Protein AF-A0A7K2EFL4-F1 (afdb_monomer_lite)

Structure (mmCIF, N/CA/C/O backbone):
data_AF-A0A7K2EFL4-F1
#
_entry.id   AF-A0A7K2EFL4-F1
#
loop_
_atom_site.group_PDB
_atom_site.id
_atom_site.type_symbol
_atom_site.label_atom_id
_atom_site.label_alt_id
_atom_site.label_comp_id
_atom_site.label_asym_id
_atom_site.label_entity_id
_atom_site.label_seq_id
_atom_site.pdbx_PDB_ins_code
_atom_site.Cartn_x
_atom_site.Cartn_y
_atom_site.Cartn_z
_atom_site.occupancy
_atom_site.B_iso_or_equiv
_atom_site.auth_seq_id
_atom_site.auth_comp_id
_atom_site.auth_asym_id
_atom_site.auth_atom_id
_atom_site.pdbx_PDB_model_num
ATOM 1 N N . LEU A 1 1 ? 4.888 -5.318 -34.479 1.00 83.38 1 LEU A N 1
ATOM 2 C CA . LEU A 1 1 ? 5.092 -6.532 -33.648 1.00 83.38 1 LEU A CA 1
ATOM 3 C C . LEU A 1 1 ? 4.089 -6.531 -32.501 1.00 83.38 1 LEU A C 1
ATOM 5 O O . LEU A 1 1 ? 3.749 -5.451 -32.035 1.00 83.38 1 LEU A O 1
ATOM 9 N N . THR A 1 2 ? 3.611 -7.703 -32.081 1.00 91.94 2 THR A N 1
ATOM 10 C CA . THR A 1 2 ? 2.642 -7.893 -30.981 1.00 91.94 2 THR A CA 1
ATOM 11 C C . THR A 1 2 ? 3.144 -8.966 -30.017 1.00 91.94 2 THR A C 1
ATOM 13 O O . THR A 1 2 ? 3.980 -9.781 -30.405 1.00 91.94 2 THR A O 1
ATOM 16 N N . GLY A 1 3 ? 2.585 -9.018 -28.807 1.00 94.56 3 GLY A N 1
ATOM 17 C CA . GLY A 1 3 ? 2.962 -9.995 -27.781 1.00 94.56 3 GLY A CA 1
ATOM 18 C C . GLY A 1 3 ? 4.032 -9.464 -26.828 1.00 94.56 3 GLY A C 1
ATOM 19 O O . GLY A 1 3 ? 4.323 -8.271 -26.817 1.00 94.56 3 GLY A O 1
ATOM 20 N N . THR A 1 4 ? 4.593 -10.333 -25.993 1.00 96.56 4 THR A N 1
ATOM 21 C CA . THR A 1 4 ? 5.609 -9.952 -25.003 1.00 96.56 4 THR A CA 1
ATOM 22 C C . THR A 1 4 ? 7.005 -9.890 -25.616 1.00 96.56 4 THR A C 1
ATOM 24 O O . THR A 1 4 ? 7.280 -10.515 -26.640 1.00 96.56 4 THR A O 1
ATOM 27 N N . ILE A 1 5 ? 7.911 -9.150 -24.974 1.00 96.56 5 ILE A N 1
ATOM 28 C CA . ILE A 1 5 ? 9.339 -9.239 -25.293 1.00 96.56 5 ILE A CA 1
ATOM 29 C C . ILE A 1 5 ? 9.828 -10.623 -24.824 1.00 96.56 5 ILE A C 1
ATOM 31 O O . ILE A 1 5 ? 9.622 -10.954 -23.656 1.00 96.56 5 ILE A O 1
ATOM 35 N N . PRO A 1 6 ? 10.438 -11.447 -25.692 1.00 96.94 6 PRO A N 1
ATOM 36 C CA . PRO A 1 6 ? 10.928 -12.763 -25.299 1.00 96.94 6 PRO A CA 1
ATOM 37 C C . PRO A 1 6 ? 12.175 -12.649 -24.413 1.00 96.94 6 PRO A C 1
ATOM 39 O O . PRO A 1 6 ? 13.098 -11.890 -24.725 1.00 96.94 6 PRO A O 1
ATOM 42 N N . SER A 1 7 ? 12.219 -13.426 -23.328 1.00 97.19 7 SER A N 1
ATOM 43 C CA . SER A 1 7 ? 13.356 -13.496 -22.396 1.00 97.19 7 SER A CA 1
ATOM 44 C C . SER A 1 7 ? 14.650 -13.940 -23.082 1.00 97.19 7 SER A C 1
ATOM 46 O O . SER A 1 7 ? 15.744 -13.535 -22.694 1.00 97.19 7 SER A O 1
ATOM 48 N N . GLU A 1 8 ? 14.541 -14.714 -24.163 1.00 97.81 8 GLU A N 1
ATOM 49 C CA . GLU A 1 8 ? 15.661 -15.238 -24.944 1.00 97.81 8 GLU A CA 1
ATOM 50 C C . GLU A 1 8 ? 16.509 -14.135 -25.588 1.00 97.81 8 GLU A C 1
ATOM 52 O O . GLU A 1 8 ? 17.674 -14.380 -25.905 1.00 97.81 8 GLU A O 1
ATOM 57 N N . LEU A 1 9 ? 15.979 -12.912 -25.744 1.00 96.62 9 LEU A N 1
ATOM 58 C CA . LEU A 1 9 ? 16.782 -11.771 -26.197 1.00 96.62 9 LEU A CA 1
ATOM 59 C C . LEU A 1 9 ? 17.954 -11.482 -25.260 1.00 96.62 9 LEU A C 1
ATOM 61 O O . LEU A 1 9 ? 18.986 -11.018 -25.736 1.00 96.62 9 LEU A O 1
ATOM 65 N N . GLY A 1 10 ? 17.842 -11.817 -23.971 1.00 95.75 10 GLY A N 1
ATOM 66 C CA . GLY A 1 10 ? 18.932 -11.698 -23.002 1.00 95.75 10 GLY A CA 1
ATOM 67 C C . GLY A 1 10 ? 20.153 -12.574 -23.311 1.00 95.75 10 GLY A C 1
ATOM 68 O O . GLY A 1 10 ? 21.230 -12.326 -22.776 1.00 95.75 10 GLY A O 1
ATOM 69 N N . ASN A 1 11 ? 20.030 -13.564 -24.204 1.00 97.38 11 ASN A N 1
ATOM 70 C CA . ASN A 1 11 ? 21.141 -14.438 -24.598 1.00 97.38 11 ASN A CA 1
ATOM 71 C C . ASN A 1 11 ? 22.052 -13.817 -25.671 1.00 97.38 11 ASN A C 1
ATOM 73 O O . ASN A 1 11 ? 23.100 -14.376 -26.000 1.00 97.38 11 ASN A O 1
ATOM 77 N N . LEU A 1 12 ? 21.680 -12.665 -26.235 1.00 96.75 12 LEU A N 1
ATOM 78 C CA . LEU A 1 12 ? 22.433 -11.990 -27.290 1.00 96.75 12 LEU A CA 1
ATOM 79 C C . LEU A 1 12 ? 23.579 -11.148 -26.703 1.00 96.75 12 LEU A C 1
ATOM 81 O O . LEU A 1 12 ? 23.600 -9.932 -26.844 1.00 96.75 12 LEU A O 1
ATOM 85 N N . ALA A 1 13 ? 24.559 -11.789 -26.061 1.00 92.25 13 ALA A N 1
ATOM 86 C CA . ALA A 1 13 ? 25.607 -11.135 -25.257 1.00 92.25 13 ALA A CA 1
ATOM 87 C C . ALA A 1 13 ? 26.433 -10.039 -25.972 1.00 92.25 13 ALA A C 1
ATOM 89 O O . ALA A 1 13 ? 27.050 -9.200 -25.317 1.00 92.25 13 ALA A O 1
ATOM 90 N N . HIS A 1 14 ? 26.456 -10.036 -27.308 1.00 96.06 14 HIS A N 1
ATOM 91 C CA . HIS A 1 14 ? 27.164 -9.043 -28.126 1.00 96.06 14 HIS A CA 1
ATOM 92 C C . HIS A 1 14 ? 26.261 -7.926 -28.671 1.00 96.06 14 HIS A C 1
ATOM 94 O O . HIS A 1 14 ? 26.721 -7.106 -29.465 1.00 96.06 14 HIS A O 1
ATOM 100 N N . LEU A 1 15 ? 24.980 -7.898 -28.298 1.00 97.62 15 LEU A N 1
ATOM 101 C CA . LEU A 1 15 ? 24.037 -6.898 -28.779 1.00 97.62 15 LEU A CA 1
ATOM 102 C C . LEU A 1 15 ? 24.395 -5.517 -28.220 1.00 97.62 15 LEU A C 1
ATOM 104 O O . LEU A 1 15 ? 24.472 -5.325 -27.009 1.00 97.62 15 LEU A O 1
ATOM 108 N N . THR A 1 16 ? 24.583 -4.549 -29.115 1.00 97.94 16 THR A N 1
ATOM 109 C CA . THR A 1 16 ? 24.923 -3.161 -28.765 1.00 97.94 16 THR A CA 1
ATOM 110 C C . THR A 1 16 ? 23.739 -2.211 -28.903 1.00 97.94 16 THR A C 1
ATOM 112 O O . THR A 1 16 ? 23.696 -1.186 -28.230 1.00 97.94 16 THR A O 1
ATOM 115 N N . GLN A 1 17 ? 22.754 -2.542 -29.736 1.00 98.12 17 GLN A N 1
ATOM 116 C CA . GLN A 1 17 ? 21.570 -1.718 -29.961 1.00 98.12 17 GLN A CA 1
ATOM 117 C C . GLN A 1 17 ? 20.325 -2.599 -30.026 1.00 98.12 17 GLN A C 1
ATOM 119 O O . GLN A 1 17 ? 20.286 -3.578 -30.771 1.00 98.12 17 GLN A O 1
ATOM 124 N N . LEU A 1 18 ? 19.300 -2.234 -29.258 1.00 97.50 18 LEU A N 1
ATOM 125 C CA . LEU A 1 18 ? 17.996 -2.884 -29.262 1.00 97.50 18 LEU A CA 1
ATOM 126 C C . LEU A 1 18 ? 16.904 -1.830 -29.439 1.00 97.50 18 LEU A C 1
ATOM 128 O O . LEU A 1 18 ? 16.555 -1.091 -28.514 1.00 97.50 18 LEU A O 1
ATOM 132 N N . HIS A 1 19 ? 16.359 -1.758 -30.652 1.00 96.81 19 HIS A N 1
ATOM 133 C CA . HIS A 1 19 ? 15.291 -0.827 -31.005 1.00 96.81 19 HIS A CA 1
ATOM 134 C C . HIS A 1 19 ? 13.980 -1.587 -31.202 1.00 96.81 19 HIS A C 1
ATOM 136 O O . HIS A 1 19 ? 13.796 -2.285 -32.195 1.00 96.81 19 HIS A O 1
ATOM 142 N N . LEU A 1 20 ? 13.065 -1.442 -30.247 1.00 95.25 20 LEU A N 1
ATOM 143 C CA . LEU A 1 20 ? 11.733 -2.056 -30.259 1.00 95.25 20 LEU A CA 1
ATOM 144 C C . LEU A 1 20 ? 10.611 -1.011 -30.270 1.00 95.25 20 LEU A C 1
ATOM 146 O O . LEU A 1 20 ? 9.438 -1.360 -30.116 1.00 95.25 20 LEU A O 1
ATOM 150 N N . SER A 1 21 ? 10.944 0.268 -30.442 1.00 94.25 21 SER A N 1
ATOM 151 C CA . SER A 1 21 ? 9.978 1.358 -30.382 1.00 94.25 21 SER A CA 1
ATOM 152 C C . SER A 1 21 ? 8.928 1.293 -31.496 1.00 94.25 21 SER A C 1
ATOM 154 O O . SER A 1 21 ? 9.161 0.717 -32.557 1.00 94.25 21 SER A O 1
ATOM 156 N N . SER A 1 22 ? 7.768 1.911 -31.259 1.00 93.75 22 SER A N 1
ATOM 157 C CA . SER A 1 22 ? 6.649 1.988 -32.220 1.00 93.75 22 SER A CA 1
ATOM 158 C C . SER A 1 22 ? 6.098 0.618 -32.635 1.00 93.75 22 SER A C 1
ATOM 160 O O . SER A 1 22 ? 5.919 0.326 -33.817 1.00 93.75 22 SER A O 1
ATOM 162 N N . ASN A 1 23 ? 5.833 -0.237 -31.649 1.00 94.31 23 ASN A N 1
ATOM 163 C CA . ASN A 1 23 ? 5.212 -1.547 -31.835 1.00 94.31 23 ASN A CA 1
ATOM 164 C C . ASN A 1 23 ? 3.966 -1.686 -30.933 1.00 94.31 23 ASN A C 1
ATOM 166 O O . ASN A 1 23 ? 3.506 -0.730 -30.319 1.00 94.31 23 ASN A O 1
ATOM 170 N N . SER A 1 24 ? 3.375 -2.878 -30.882 1.00 94.12 24 SER A N 1
ATOM 171 C CA . SER A 1 24 ? 2.240 -3.219 -30.013 1.00 94.12 24 SER A CA 1
ATOM 172 C C . SER A 1 24 ? 2.641 -4.313 -29.020 1.00 94.12 24 SER A C 1
ATOM 174 O O . SER A 1 24 ? 1.893 -5.264 -28.789 1.00 94.12 24 SER A O 1
ATOM 176 N N . LEU A 1 25 ? 3.870 -4.229 -28.501 1.00 94.94 25 LEU A N 1
ATOM 177 C CA . LEU A 1 25 ? 4.368 -5.166 -27.498 1.00 94.94 25 LEU A CA 1
ATOM 178 C C . LEU A 1 25 ? 3.670 -4.915 -26.158 1.00 94.94 25 LEU A C 1
ATOM 180 O O . LEU A 1 25 ? 3.400 -3.770 -25.798 1.00 94.94 25 LEU A O 1
ATOM 184 N N . THR A 1 26 ? 3.374 -5.981 -25.428 1.00 94.31 26 THR A N 1
ATOM 185 C CA . THR A 1 26 ? 2.595 -5.980 -24.181 1.00 94.31 26 THR A CA 1
ATOM 186 C C . THR A 1 26 ? 3.374 -6.625 -23.041 1.00 94.31 26 THR A C 1
ATOM 188 O O . THR A 1 26 ? 4.314 -7.379 -23.280 1.00 94.31 26 THR A O 1
ATOM 191 N N . GL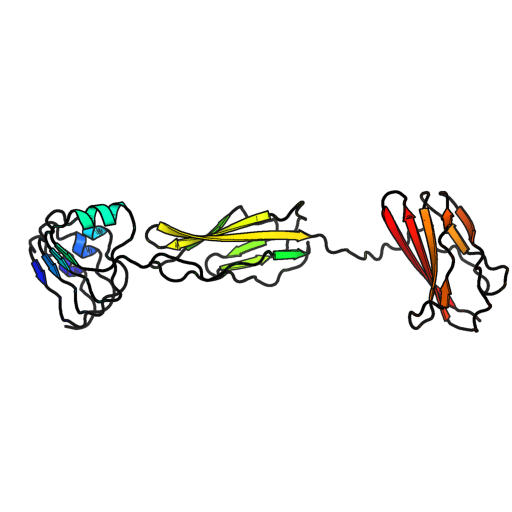Y A 1 27 ? 2.923 -6.415 -21.805 1.00 92.56 27 GLY A N 1
ATOM 192 C CA . GLY A 1 27 ? 3.495 -7.066 -20.626 1.00 92.56 27 GLY A CA 1
ATOM 193 C C . GLY A 1 27 ? 4.782 -6.402 -20.121 1.00 92.56 27 GLY A C 1
ATOM 194 O O . GLY A 1 27 ? 5.133 -5.308 -20.573 1.00 92.56 27 GLY A O 1
ATOM 195 N N . PRO A 1 28 ? 5.465 -7.023 -19.145 1.00 93.19 28 PRO A N 1
ATOM 196 C CA . PRO A 1 28 ? 6.655 -6.452 -18.524 1.00 93.19 28 PRO A CA 1
ATOM 197 C C . PRO A 1 28 ? 7.899 -6.566 -19.408 1.00 93.19 28 PRO A C 1
ATOM 199 O O . PRO A 1 28 ? 7.986 -7.411 -20.301 1.00 93.19 28 PRO A O 1
ATOM 202 N N . VAL A 1 29 ? 8.895 -5.725 -19.119 1.00 95.31 29 VAL A N 1
ATOM 203 C CA . VAL A 1 29 ? 10.245 -5.872 -19.677 1.00 95.31 29 VAL A CA 1
ATOM 204 C C . VAL A 1 29 ? 10.930 -7.063 -18.989 1.00 95.31 29 VAL A C 1
ATOM 206 O O . VAL A 1 29 ? 11.016 -7.059 -17.759 1.00 95.31 29 VAL A O 1
ATOM 209 N N . PRO A 1 30 ? 11.430 -8.068 -19.734 1.00 96.50 30 PRO A N 1
ATOM 210 C CA . PRO A 1 30 ? 12.062 -9.242 -19.143 1.00 96.50 30 PRO A CA 1
ATOM 211 C C . PRO A 1 30 ? 13.338 -8.872 -18.376 1.00 96.50 30 PRO A C 1
ATOM 213 O O . PRO A 1 30 ? 14.170 -8.124 -18.909 1.00 96.50 30 PRO A O 1
ATOM 216 N N . PRO A 1 31 ? 13.541 -9.393 -17.153 1.00 96.50 31 PRO A N 1
ATOM 217 C CA . PRO A 1 31 ? 14.765 -9.150 -16.396 1.00 96.50 31 PRO A CA 1
ATOM 218 C C . PRO A 1 31 ? 16.022 -9.671 -17.110 1.00 96.50 31 PRO A C 1
ATOM 220 O O . PRO A 1 31 ? 17.106 -9.131 -16.894 1.00 96.50 31 PRO A O 1
ATOM 223 N N . GLU A 1 32 ? 15.899 -10.645 -18.010 1.00 98.06 32 GLU A N 1
ATOM 224 C CA . GLU A 1 32 ? 17.003 -11.212 -18.791 1.00 98.06 32 GLU A CA 1
ATOM 225 C C . GLU A 1 32 ? 17.674 -10.184 -19.710 1.00 98.06 32 GLU A C 1
ATOM 227 O O . GLU A 1 32 ? 18.844 -10.351 -20.052 1.00 98.06 32 GLU A O 1
ATOM 232 N N . LEU A 1 33 ? 16.998 -9.081 -20.064 1.00 97.81 33 LEU A N 1
ATOM 233 C CA . LEU A 1 33 ? 17.636 -7.994 -20.816 1.00 97.81 33 LEU A CA 1
ATOM 234 C C . LEU A 1 33 ? 18.797 -7.340 -20.050 1.00 97.81 33 LEU A C 1
ATOM 236 O O . LEU A 1 33 ? 19.662 -6.735 -20.678 1.00 97.81 33 LEU A O 1
ATOM 240 N N . GLY A 1 34 ? 18.864 -7.498 -18.723 1.00 96.75 34 GLY A N 1
ATOM 241 C CA . GLY A 1 34 ? 20.011 -7.074 -17.917 1.00 96.75 34 GLY A CA 1
ATOM 242 C C . GLY A 1 34 ? 21.317 -7.804 -18.256 1.00 96.75 34 GLY A C 1
ATOM 243 O O . GLY A 1 34 ? 22.393 -7.258 -18.032 1.00 96.75 34 GLY A O 1
ATOM 244 N N . ASN A 1 35 ? 21.247 -8.986 -18.883 1.00 97.56 35 ASN A N 1
ATOM 245 C CA . ASN A 1 35 ? 22.432 -9.755 -19.287 1.00 97.56 35 ASN A CA 1
ATOM 246 C C . ASN A 1 35 ? 23.188 -9.125 -20.471 1.00 97.56 35 ASN A C 1
ATOM 248 O O . ASN A 1 35 ? 24.327 -9.502 -20.760 1.00 97.56 35 ASN A O 1
ATOM 252 N N . LEU A 1 36 ? 22.583 -8.159 -21.167 1.00 97.62 36 LEU A N 1
ATOM 253 C CA . LEU A 1 36 ? 23.129 -7.519 -22.363 1.00 97.62 36 LEU A CA 1
ATOM 254 C C . LEU A 1 36 ? 24.178 -6.451 -22.021 1.00 97.62 36 LEU A C 1
ATOM 256 O O . LEU A 1 36 ? 24.067 -5.304 -22.426 1.00 97.62 36 LEU A O 1
ATOM 260 N N . THR A 1 37 ? 25.225 -6.806 -21.281 1.00 96.00 37 THR A N 1
ATOM 261 C CA . THR A 1 37 ? 26.219 -5.862 -20.714 1.00 96.00 37 THR A CA 1
ATOM 262 C C . THR A 1 37 ? 26.948 -4.958 -21.732 1.00 96.00 37 THR A C 1
ATOM 264 O O . THR A 1 37 ? 27.515 -3.928 -21.354 1.00 96.00 37 THR A O 1
ATOM 267 N N . GLN A 1 38 ? 26.914 -5.305 -23.025 1.00 97.38 38 GLN A N 1
ATOM 268 C CA . GLN A 1 38 ? 27.458 -4.511 -24.139 1.00 97.38 38 GLN A CA 1
ATOM 269 C C . GLN A 1 38 ? 26.446 -3.531 -24.762 1.00 97.38 38 GLN A C 1
ATOM 271 O O . GLN A 1 38 ? 26.800 -2.785 -25.678 1.00 97.38 38 GLN A O 1
ATOM 276 N N . LEU A 1 39 ? 25.196 -3.524 -24.291 1.00 98.25 39 LEU A N 1
ATOM 277 C CA . LEU A 1 39 ? 24.121 -2.707 -24.839 1.00 98.25 39 LEU A CA 1
ATOM 278 C C . LEU A 1 39 ? 24.390 -1.222 -24.582 1.00 98.25 39 LEU A C 1
ATOM 280 O O . LEU A 1 39 ? 24.646 -0.800 -23.457 1.00 98.25 39 LEU A O 1
ATOM 284 N N . GLN A 1 40 ? 24.311 -0.436 -25.649 1.00 98.31 40 GLN A N 1
ATOM 285 C CA . GLN A 1 40 ? 24.527 1.008 -25.666 1.00 98.31 40 GLN A CA 1
ATOM 286 C C . GLN A 1 40 ? 23.220 1.762 -25.896 1.00 98.31 40 GLN A C 1
ATOM 288 O O . GLN A 1 40 ? 23.044 2.854 -25.363 1.00 98.31 40 GLN A O 1
ATOM 293 N N . GLU A 1 41 ? 22.281 1.179 -26.638 1.00 98.38 41 GLU A N 1
ATOM 294 C CA . GLU A 1 41 ? 20.989 1.805 -26.910 1.00 98.38 41 GLU A CA 1
ATOM 295 C C . GLU A 1 41 ? 19.835 0.836 -26.671 1.00 98.38 41 GLU A C 1
ATOM 297 O O . GLU A 1 41 ? 19.783 -0.241 -27.269 1.00 98.38 41 GLU A O 1
ATOM 302 N N . LEU A 1 42 ? 18.877 1.258 -25.846 1.00 97.75 42 LEU A N 1
ATOM 303 C CA . LEU A 1 42 ? 17.625 0.553 -25.602 1.00 97.75 42 LEU A CA 1
ATOM 304 C C . LEU A 1 42 ? 16.442 1.496 -25.844 1.00 97.75 42 LEU A C 1
ATOM 306 O O . LEU A 1 42 ? 16.263 2.489 -25.139 1.00 97.75 42 LEU A O 1
ATOM 310 N N . ARG A 1 43 ? 15.620 1.182 -26.849 1.00 96.56 43 ARG A N 1
ATOM 311 C CA . ARG A 1 43 ? 14.442 1.980 -27.225 1.00 96.56 43 ARG A CA 1
ATOM 312 C C . ARG A 1 43 ? 13.177 1.132 -27.164 1.00 96.56 43 ARG A C 1
ATOM 314 O O . ARG A 1 43 ? 13.005 0.221 -27.970 1.00 96.56 43 ARG A O 1
ATOM 321 N N . LEU A 1 44 ? 12.298 1.447 -26.218 1.00 96.00 44 LEU A N 1
ATOM 322 C CA . LEU A 1 44 ? 11.059 0.732 -25.888 1.00 96.00 44 LEU A CA 1
ATOM 323 C C . LEU A 1 44 ? 9.799 1.610 -26.023 1.00 96.00 44 LEU A C 1
ATOM 325 O O . LEU A 1 44 ? 8.680 1.111 -25.880 1.00 96.00 44 LEU A O 1
ATOM 329 N N . GLN A 1 45 ? 9.954 2.908 -26.296 1.00 93.44 45 GLN A N 1
ATOM 330 C CA . GLN A 1 45 ? 8.855 3.875 -26.365 1.00 93.44 45 GLN A CA 1
ATOM 331 C C . GLN A 1 45 ? 7.801 3.521 -27.428 1.00 93.44 45 GLN A C 1
ATOM 333 O O . GLN A 1 45 ? 8.101 2.857 -28.419 1.00 93.44 45 GLN A O 1
ATOM 338 N N . SER A 1 46 ? 6.575 4.030 -27.271 1.00 92.19 46 SER A N 1
ATOM 339 C CA . SER A 1 46 ? 5.455 3.762 -28.198 1.00 92.19 46 SER A CA 1
ATOM 340 C C . SER A 1 46 ? 5.132 2.263 -28.367 1.00 92.19 46 SER A C 1
ATOM 342 O O . SER A 1 46 ? 5.094 1.74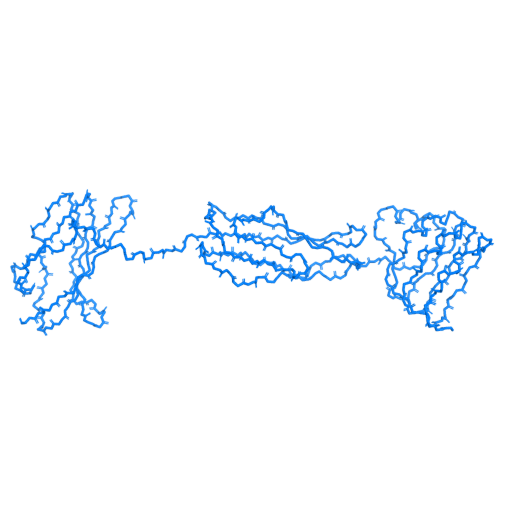6 -29.478 1.00 92.19 46 SER A O 1
ATOM 344 N N . ASN A 1 47 ? 4.939 1.563 -27.250 1.00 93.62 47 ASN A N 1
ATOM 345 C CA . ASN A 1 47 ? 4.412 0.198 -27.132 1.00 93.62 47 ASN A CA 1
ATOM 346 C C . ASN A 1 47 ? 3.243 0.177 -26.119 1.00 93.62 47 ASN A C 1
ATOM 348 O O . ASN A 1 47 ? 2.708 1.225 -25.768 1.00 93.62 47 ASN A O 1
ATOM 352 N N . THR A 1 48 ? 2.843 -0.998 -25.633 1.00 93.00 48 THR A N 1
ATOM 353 C CA . THR A 1 48 ? 1.864 -1.201 -24.545 1.00 93.00 48 THR A CA 1
ATOM 354 C C . THR A 1 48 ? 2.463 -2.020 -23.392 1.00 93.00 48 THR A C 1
ATOM 356 O O . THR A 1 48 ? 1.780 -2.817 -22.752 1.00 93.00 48 THR A O 1
ATOM 359 N N . LEU A 1 49 ? 3.768 -1.866 -23.160 1.00 92.81 49 LEU A N 1
ATOM 360 C CA . LEU A 1 49 ? 4.486 -2.479 -22.049 1.00 92.81 49 LEU A CA 1
ATOM 361 C C . LEU A 1 49 ? 4.010 -1.878 -20.722 1.00 92.81 49 LEU A C 1
ATOM 363 O O . LEU A 1 49 ? 3.630 -0.705 -20.637 1.00 92.81 49 LEU A O 1
ATOM 367 N N . THR A 1 50 ? 4.047 -2.703 -19.684 1.00 90.38 50 THR A N 1
ATOM 368 C CA . THR A 1 50 ? 3.455 -2.416 -18.375 1.00 90.38 50 THR A CA 1
ATOM 369 C C . THR A 1 50 ? 4.431 -2.725 -17.248 1.00 90.38 50 THR A C 1
ATOM 371 O O . THR A 1 50 ? 5.258 -3.625 -17.377 1.00 90.38 50 THR A O 1
ATOM 374 N N . GLY A 1 51 ? 4.272 -2.060 -16.105 1.00 88.38 51 GLY A N 1
ATOM 375 C CA . GLY A 1 51 ? 5.012 -2.366 -14.879 1.00 88.38 51 GLY A CA 1
ATOM 376 C C . GLY A 1 51 ? 6.267 -1.514 -14.711 1.00 88.38 51 GLY A C 1
ATOM 377 O O . GLY A 1 51 ? 6.410 -0.462 -15.328 1.00 88.38 51 GLY A O 1
ATOM 378 N N . ALA A 1 52 ? 7.178 -1.948 -13.846 1.00 90.56 52 ALA A N 1
ATOM 379 C CA . ALA A 1 52 ? 8.437 -1.249 -13.626 1.00 90.56 52 ALA A CA 1
ATOM 380 C C . ALA A 1 52 ? 9.577 -1.864 -14.443 1.00 90.56 52 ALA A C 1
ATOM 382 O O . ALA A 1 52 ? 9.584 -3.062 -14.730 1.00 90.56 52 ALA A O 1
ATOM 383 N N . LEU A 1 53 ? 10.570 -1.044 -14.789 1.00 93.81 53 LEU A N 1
ATOM 384 C CA . LEU A 1 53 ? 11.825 -1.540 -15.345 1.00 93.81 53 LEU A CA 1
ATOM 385 C C . LEU A 1 53 ? 12.500 -2.512 -14.351 1.00 93.81 53 LEU A C 1
ATOM 387 O O . LEU A 1 53 ? 12.563 -2.224 -13.148 1.00 93.81 53 LEU A O 1
ATOM 391 N N . PRO A 1 54 ? 13.022 -3.661 -14.820 1.00 93.19 54 PRO A N 1
ATOM 392 C CA . PRO A 1 54 ? 13.641 -4.632 -13.933 1.00 93.19 54 PRO A CA 1
ATOM 393 C C . PRO A 1 54 ? 14.983 -4.113 -13.403 1.00 93.19 54 PRO A C 1
ATOM 395 O O . PRO A 1 54 ? 15.772 -3.514 -14.137 1.00 93.19 54 PRO A O 1
ATOM 398 N N . ARG A 1 55 ? 15.279 -4.389 -12.124 1.00 92.31 55 ARG A N 1
ATOM 399 C CA . ARG A 1 55 ? 16.545 -3.989 -11.469 1.00 92.31 55 ARG A CA 1
ATOM 400 C C . ARG A 1 55 ? 17.787 -4.537 -12.167 1.00 92.31 55 ARG A C 1
ATOM 402 O O . ARG A 1 55 ? 18.844 -3.924 -12.088 1.00 92.31 55 ARG A O 1
ATOM 409 N N . SER A 1 56 ? 17.663 -5.656 -12.873 1.00 95.75 56 SER A N 1
ATOM 410 C CA . SER A 1 56 ? 18.754 -6.233 -13.658 1.00 95.75 56 SER A CA 1
ATOM 411 C C . SER A 1 56 ? 19.282 -5.285 -14.739 1.00 95.75 56 SER A C 1
ATOM 413 O O . SER A 1 56 ? 20.451 -5.394 -15.093 1.00 95.75 56 SER A O 1
ATOM 415 N N . LEU A 1 57 ? 18.497 -4.305 -15.210 1.00 96.69 57 LEU A N 1
ATOM 416 C CA . LEU A 1 57 ? 18.999 -3.300 -16.154 1.00 96.69 57 LEU A CA 1
ATOM 417 C C . LEU A 1 57 ? 20.130 -2.446 -15.568 1.00 96.69 57 LEU A C 1
ATOM 419 O O . LEU A 1 57 ? 20.944 -1.940 -16.333 1.00 96.69 57 LEU A O 1
ATOM 423 N N . MET A 1 58 ? 20.262 -2.352 -14.238 1.00 96.25 58 MET A N 1
ATOM 424 C CA . MET A 1 58 ? 21.394 -1.663 -13.604 1.00 96.25 58 MET A CA 1
ATOM 425 C C . MET A 1 58 ? 22.760 -2.287 -13.949 1.00 96.25 58 MET A C 1
ATOM 427 O O . MET A 1 58 ? 23.790 -1.636 -13.787 1.00 96.25 58 MET A O 1
ATOM 431 N N . GLN A 1 59 ? 22.781 -3.522 -14.469 1.00 96.38 59 GLN A N 1
ATOM 432 C CA . GLN A 1 59 ? 23.987 -4.203 -14.960 1.00 96.38 59 GLN A CA 1
ATOM 433 C C . GLN A 1 59 ? 24.461 -3.680 -16.329 1.00 96.38 59 GLN A C 1
ATOM 435 O O . GLN A 1 59 ? 25.574 -3.978 -16.768 1.00 96.38 59 GLN A O 1
ATOM 440 N N . LEU A 1 60 ? 23.640 -2.885 -17.023 1.00 97.00 60 LEU A N 1
ATOM 441 C CA . LEU A 1 60 ? 23.948 -2.320 -18.336 1.00 97.00 60 LEU A CA 1
ATOM 442 C C . LEU A 1 60 ? 24.853 -1.087 -18.201 1.00 97.00 60 LEU A C 1
ATOM 444 O O . LEU A 1 60 ? 24.442 0.047 -18.436 1.00 97.00 60 LEU A O 1
ATOM 448 N N . HIS A 1 61 ? 26.110 -1.303 -17.814 1.00 94.56 61 HIS A N 1
ATOM 449 C CA . HIS A 1 61 ? 27.082 -0.225 -17.586 1.00 94.56 61 HIS A CA 1
ATOM 450 C C . HIS A 1 61 ? 27.523 0.507 -18.867 1.00 94.56 61 HIS A C 1
ATOM 452 O O . HIS A 1 61 ? 28.066 1.607 -18.790 1.00 94.56 61 HIS A O 1
ATOM 458 N N . SER A 1 62 ? 27.294 -0.092 -20.039 1.00 96.06 62 SER A N 1
ATOM 459 C CA . SER A 1 62 ? 27.629 0.489 -21.349 1.00 96.06 62 SER A CA 1
ATOM 460 C C . SER A 1 62 ? 26.506 1.352 -21.938 1.00 96.06 62 SER A C 1
ATOM 462 O O . SER A 1 62 ? 26.685 1.919 -23.021 1.00 96.06 62 SER A O 1
ATOM 464 N N . LEU A 1 63 ? 25.356 1.442 -21.258 1.00 97.81 63 LEU A N 1
ATOM 465 C CA . LEU A 1 63 ? 24.151 2.061 -21.795 1.00 97.81 63 LEU A CA 1
ATOM 466 C C . LEU A 1 63 ? 24.313 3.580 -21.912 1.00 97.81 63 LEU A C 1
ATOM 468 O O . LEU A 1 63 ? 24.696 4.267 -20.967 1.00 97.81 63 LEU A O 1
ATOM 472 N N . ARG A 1 64 ? 24.016 4.105 -23.101 1.00 97.69 64 ARG A N 1
ATOM 473 C CA . ARG A 1 64 ? 24.116 5.528 -23.446 1.00 97.69 64 ARG A CA 1
ATOM 474 C C . ARG A 1 64 ? 22.757 6.175 -23.662 1.00 97.69 64 ARG A C 1
ATOM 476 O O . ARG A 1 64 ? 22.580 7.323 -23.266 1.00 97.69 64 ARG A O 1
ATOM 483 N N . THR A 1 65 ? 21.827 5.417 -24.237 1.00 98.00 65 THR A N 1
ATOM 484 C CA . THR A 1 65 ? 20.474 5.877 -24.549 1.00 98.00 65 THR A CA 1
ATOM 485 C C . THR A 1 65 ? 19.441 4.881 -24.029 1.00 98.00 65 THR A C 1
ATOM 487 O O . THR A 1 65 ? 19.479 3.700 -24.386 1.00 98.00 65 THR A O 1
ATOM 490 N N . LEU A 1 66 ? 18.494 5.359 -23.220 1.00 97.25 66 LEU A N 1
ATOM 491 C CA . LEU A 1 66 ? 17.375 4.581 -22.689 1.00 97.25 66 LEU A CA 1
ATOM 492 C C . LEU A 1 66 ? 16.057 5.341 -22.859 1.00 97.25 66 LEU A C 1
ATOM 494 O O . LEU A 1 66 ? 15.752 6.260 -22.102 1.00 97.25 66 LEU A O 1
ATOM 498 N N . HIS A 1 67 ? 15.250 4.942 -23.839 1.00 95.69 67 HIS A N 1
ATOM 499 C CA . HIS A 1 67 ? 13.937 5.544 -24.076 1.00 95.69 67 HIS A CA 1
ATOM 500 C C . HIS A 1 67 ? 12.840 4.531 -23.761 1.00 95.69 67 HIS A C 1
ATOM 502 O O . HIS A 1 67 ? 12.750 3.480 -24.391 1.00 95.69 67 HIS A O 1
ATOM 508 N N . PHE A 1 68 ? 11.983 4.854 -22.804 1.00 93.00 68 PHE A N 1
ATOM 509 C CA . PHE A 1 68 ? 10.843 4.034 -22.390 1.00 93.00 68 PHE A CA 1
ATOM 510 C C . PHE A 1 68 ? 9.576 4.874 -22.143 1.00 93.00 68 PHE A C 1
ATOM 512 O O . PHE A 1 68 ? 8.562 4.346 -21.689 1.00 93.00 68 PHE A O 1
ATOM 519 N N . GLY A 1 69 ? 9.618 6.171 -22.476 1.00 78.56 69 GLY A N 1
ATOM 520 C CA . GLY A 1 69 ? 8.507 7.108 -22.333 1.00 78.56 69 GLY A CA 1
ATOM 521 C C . GLY A 1 69 ? 7.252 6.755 -23.140 1.00 78.56 69 GLY A C 1
ATOM 522 O O . GLY A 1 69 ? 7.308 6.152 -24.215 1.00 78.56 69 GLY A O 1
ATOM 523 N N . GLY A 1 70 ? 6.093 7.154 -22.603 1.00 63.94 70 GLY A N 1
ATOM 524 C CA . GLY A 1 70 ? 4.792 7.048 -23.270 1.00 63.94 70 GLY A CA 1
ATOM 525 C C . GLY A 1 70 ? 4.101 5.686 -23.157 1.00 63.94 70 GLY A C 1
ATOM 526 O O . GLY A 1 70 ? 3.625 5.195 -24.174 1.00 63.94 70 GLY A O 1
ATOM 527 N N . GLN A 1 71 ? 4.056 5.087 -21.956 1.00 69.12 71 GLN A N 1
ATOM 528 C CA . GLN A 1 71 ? 3.440 3.783 -21.640 1.00 69.12 71 GLN A CA 1
ATOM 529 C C . GLN A 1 71 ? 3.086 3.644 -20.145 1.00 69.12 71 GLN A C 1
ATOM 531 O O . GLN A 1 71 ? 3.465 4.493 -19.344 1.00 69.12 71 GLN A O 1
ATOM 536 N N . GLN A 1 72 ? 2.427 2.541 -19.755 1.00 82.75 72 GLN A N 1
ATOM 537 C CA . GLN A 1 72 ? 2.279 2.099 -18.352 1.00 82.75 72 GLN A CA 1
ATOM 538 C C . GLN A 1 72 ? 3.591 1.521 -17.761 1.00 82.75 72 GLN A C 1
ATOM 540 O O . GLN A 1 72 ? 3.565 0.851 -16.729 1.00 82.75 72 GLN A O 1
ATOM 545 N N . LEU A 1 73 ? 4.724 1.739 -18.438 1.00 88.88 73 LEU A N 1
ATOM 546 C CA . LEU A 1 73 ? 6.066 1.349 -18.020 1.00 88.88 73 LEU A CA 1
ATOM 547 C C . LEU A 1 73 ? 6.731 2.518 -17.286 1.00 88.88 73 LEU A C 1
ATOM 549 O O . LEU A 1 73 ? 6.657 3.659 -17.744 1.00 88.88 73 LEU A O 1
ATOM 553 N N . CYS A 1 74 ? 7.404 2.244 -16.173 1.00 90.88 74 CYS A N 1
ATOM 554 C CA . CYS A 1 74 ? 8.015 3.284 -15.353 1.00 90.88 74 CYS A CA 1
ATOM 555 C C . CYS A 1 74 ? 9.356 2.862 -14.739 1.00 90.88 74 CYS A C 1
ATOM 557 O O . CYS A 1 74 ? 9.647 1.677 -14.579 1.00 90.88 74 CYS A O 1
ATOM 559 N N . ALA A 1 75 ? 10.192 3.838 -14.384 1.00 91.62 75 ALA A N 1
ATOM 560 C CA . ALA A 1 75 ? 11.436 3.591 -13.660 1.00 91.62 75 ALA A CA 1
ATOM 561 C C . ALA A 1 75 ? 11.188 3.475 -12.140 1.00 91.62 75 ALA A C 1
ATOM 563 O O . ALA A 1 75 ? 10.565 4.382 -11.572 1.00 91.62 75 ALA A O 1
ATOM 564 N N . PRO A 1 76 ? 11.700 2.423 -11.466 1.00 89.69 76 PRO A N 1
ATOM 565 C CA . PRO A 1 76 ? 11.678 2.291 -10.009 1.00 89.69 76 PRO A CA 1
ATOM 566 C C . PRO A 1 76 ? 12.156 3.541 -9.271 1.00 89.69 76 PRO A C 1
ATOM 568 O O . PRO A 1 76 ? 13.098 4.199 -9.706 1.00 89.69 76 PRO A O 1
ATOM 571 N N . ARG A 1 77 ? 11.529 3.865 -8.135 1.00 87.25 77 ARG A N 1
ATOM 572 C CA . ARG A 1 77 ? 11.841 5.073 -7.346 1.00 87.25 77 ARG A CA 1
ATOM 573 C C . ARG A 1 77 ? 13.057 4.950 -6.432 1.00 87.25 77 ARG A C 1
ATOM 575 O O . ARG A 1 77 ? 13.493 5.969 -5.899 1.00 87.25 77 ARG A O 1
ATOM 582 N N . ASP A 1 78 ? 13.569 3.743 -6.212 1.00 85.56 78 ASP A N 1
ATOM 583 C CA . ASP A 1 78 ? 14.644 3.534 -5.247 1.00 85.56 78 ASP A CA 1
ATOM 584 C C . ASP A 1 78 ? 15.927 4.292 -5.626 1.00 85.56 78 ASP A C 1
ATOM 586 O O . ASP A 1 78 ? 16.213 4.561 -6.797 1.00 85.56 78 ASP A O 1
ATOM 590 N N . ASN A 1 79 ? 16.679 4.704 -4.602 1.00 88.62 79 ASN A N 1
ATOM 591 C CA . ASN A 1 79 ? 17.811 5.612 -4.779 1.00 88.62 79 ASN A CA 1
ATOM 592 C C . ASN A 1 79 ? 18.922 5.000 -5.645 1.00 88.62 79 ASN A C 1
ATOM 594 O O . ASN A 1 79 ? 19.593 5.728 -6.375 1.00 88.62 79 ASN A O 1
ATOM 598 N N . GLU A 1 80 ? 19.110 3.682 -5.579 1.00 91.75 80 GLU A N 1
ATOM 599 C CA . GLU A 1 80 ? 20.110 2.967 -6.371 1.00 91.75 80 GLU A CA 1
ATOM 600 C C . GLU A 1 80 ? 19.747 3.010 -7.860 1.00 91.75 80 GLU A C 1
ATOM 602 O O . GLU A 1 80 ? 20.538 3.503 -8.670 1.00 91.75 80 GLU A O 1
ATOM 607 N N . PHE A 1 81 ? 18.512 2.633 -8.207 1.00 92.19 81 PHE A N 1
ATOM 608 C CA . PHE A 1 81 ? 18.027 2.663 -9.584 1.00 92.19 81 PHE A CA 1
ATOM 609 C C . PHE A 1 81 ? 18.017 4.080 -10.154 1.00 92.19 81 PHE A C 1
ATOM 611 O O . PHE A 1 81 ? 18.443 4.299 -11.285 1.00 92.19 81 PHE A O 1
ATOM 618 N N . GLN A 1 82 ? 17.584 5.070 -9.372 1.00 92.50 82 GLN A N 1
ATOM 619 C CA . GLN A 1 82 ? 17.586 6.471 -9.800 1.00 92.50 82 GLN A CA 1
ATOM 620 C C . GLN A 1 82 ? 19.003 7.024 -9.986 1.00 92.50 82 GLN A C 1
ATOM 622 O O . GLN A 1 82 ? 19.233 7.844 -10.874 1.00 92.50 82 GLN A O 1
ATOM 627 N N . THR A 1 83 ? 19.969 6.573 -9.183 1.00 95.06 83 THR A N 1
ATOM 628 C CA . THR A 1 83 ? 21.380 6.943 -9.358 1.00 95.06 83 THR A CA 1
ATOM 629 C C . THR A 1 83 ? 21.942 6.343 -10.643 1.00 95.06 83 THR A C 1
ATOM 631 O O . THR A 1 83 ? 22.564 7.064 -11.423 1.00 95.06 83 THR A O 1
ATOM 634 N N . TRP A 1 84 ? 21.666 5.063 -10.908 1.00 96.44 84 TRP A N 1
ATOM 635 C CA . TRP A 1 84 ? 22.018 4.425 -12.176 1.00 96.44 84 TRP A CA 1
ATOM 636 C C . TRP A 1 84 ? 21.359 5.132 -13.368 1.00 96.44 84 TRP A C 1
ATOM 638 O O . TRP A 1 84 ? 22.044 5.473 -14.329 1.00 96.44 84 TRP A O 1
ATOM 648 N N . LEU A 1 85 ? 20.067 5.453 -13.281 1.00 95.75 85 LEU A N 1
ATOM 649 C CA . LEU A 1 85 ? 19.327 6.110 -14.357 1.00 95.75 85 LEU A CA 1
ATOM 650 C C . LEU A 1 85 ? 19.934 7.471 -14.732 1.00 95.75 85 LEU A C 1
ATOM 652 O O . LEU A 1 85 ? 20.067 7.783 -15.909 1.00 95.75 85 LEU A O 1
ATOM 656 N N . ARG A 1 86 ? 20.371 8.260 -13.741 1.00 95.75 86 ARG A N 1
ATOM 657 C CA . ARG A 1 86 ? 21.049 9.554 -13.958 1.00 95.75 86 ARG A CA 1
ATOM 658 C C . ARG A 1 86 ? 22.456 9.426 -14.541 1.00 95.75 86 ARG A C 1
ATOM 660 O O . ARG A 1 86 ? 22.992 10.420 -15.020 1.00 95.75 86 ARG A O 1
ATOM 667 N N . SER A 1 87 ? 23.074 8.246 -14.464 1.00 96.62 87 SER A N 1
ATOM 668 C CA . SER A 1 87 ? 24.396 8.011 -15.055 1.00 96.62 87 SER A CA 1
ATOM 669 C C . SER A 1 87 ? 24.345 7.839 -16.576 1.00 96.62 87 SER A C 1
ATOM 671 O O . SER A 1 87 ? 25.366 8.005 -17.242 1.00 96.62 87 SER A O 1
ATOM 673 N N . ILE A 1 88 ? 23.163 7.544 -17.129 1.00 97.50 88 ILE A N 1
ATOM 674 C CA . ILE A 1 88 ? 22.955 7.352 -18.562 1.00 97.50 88 ILE A CA 1
ATOM 675 C C . ILE A 1 88 ? 22.824 8.734 -19.239 1.00 97.50 88 ILE A C 1
ATOM 677 O O . ILE A 1 88 ? 21.978 9.529 -18.831 1.00 97.50 88 ILE A O 1
ATOM 681 N N . PRO A 1 89 ? 23.632 9.035 -20.275 1.00 97.38 89 PRO A N 1
ATOM 682 C CA . PRO A 1 89 ? 23.626 10.318 -20.983 1.00 97.38 89 PRO A CA 1
ATOM 683 C C . PRO A 1 89 ? 22.271 10.767 -21.541 1.00 97.38 89 PRO A C 1
ATOM 685 O O . PRO A 1 89 ? 21.952 11.952 -21.474 1.00 97.38 89 PRO A O 1
ATOM 688 N N . GLU A 1 90 ? 21.493 9.850 -22.116 1.00 96.94 90 GLU A N 1
ATOM 689 C CA . GLU A 1 90 ? 20.210 10.154 -22.748 1.00 96.94 90 GLU A CA 1
ATOM 690 C C . GLU A 1 90 ? 19.126 9.220 -22.199 1.00 96.94 90 GLU A C 1
ATOM 692 O O . GLU A 1 90 ? 19.115 8.019 -22.476 1.00 96.94 90 GLU A O 1
ATOM 697 N N . VAL A 1 91 ? 18.208 9.768 -21.401 1.00 95.44 91 VAL A N 1
ATOM 698 C CA . VAL A 1 91 ? 17.092 9.017 -20.816 1.00 95.44 91 VAL A CA 1
ATOM 699 C C . VAL A 1 91 ? 15.789 9.759 -21.042 1.00 95.44 91 VAL A C 1
ATOM 701 O O . VAL A 1 91 ? 15.682 10.940 -20.718 1.00 95.44 91 VAL A O 1
ATOM 704 N N . ASP A 1 92 ? 14.783 9.039 -21.530 1.00 92.81 92 ASP A N 1
ATOM 705 C CA . ASP A 1 92 ? 13.419 9.544 -21.660 1.00 92.81 92 ASP A CA 1
ATOM 706 C C . ASP A 1 92 ? 12.407 8.512 -21.147 1.00 92.81 92 ASP A C 1
ATOM 708 O O . ASP A 1 92 ? 12.241 7.431 -21.722 1.00 92.81 92 ASP A O 1
ATOM 712 N N . GLY A 1 93 ? 11.721 8.845 -20.053 1.00 91.62 93 GLY A N 1
ATOM 713 C CA . GLY A 1 93 ? 10.634 8.044 -19.502 1.00 91.62 93 GLY A CA 1
ATOM 714 C C . GLY A 1 93 ? 10.219 8.450 -18.081 1.00 91.62 93 GLY A C 1
ATOM 715 O O . GLY A 1 93 ? 10.968 9.139 -17.385 1.00 91.62 93 GLY A O 1
ATOM 716 N N . PRO A 1 94 ? 9.009 8.059 -17.637 1.00 91.25 94 PRO A N 1
ATOM 717 C CA . PRO A 1 94 ? 8.478 8.452 -16.335 1.00 91.25 94 PRO A CA 1
ATOM 718 C C . PRO A 1 94 ? 9.051 7.603 -15.191 1.00 91.25 94 PRO A C 1
ATOM 720 O O . PRO A 1 94 ? 9.337 6.417 -15.345 1.00 91.25 94 PRO A O 1
ATOM 723 N N . THR A 1 95 ? 9.147 8.173 -13.992 1.00 90.12 95 THR A N 1
ATOM 724 C CA . THR A 1 95 ? 9.342 7.388 -12.764 1.00 90.12 95 THR A CA 1
ATOM 725 C C . THR A 1 95 ? 8.008 6.820 -12.282 1.00 90.12 95 THR A C 1
ATOM 727 O O . THR A 1 95 ? 6.949 7.388 -12.556 1.00 90.12 95 THR A O 1
ATOM 730 N N . CYS A 1 96 ? 8.033 5.676 -11.595 1.00 88.06 96 CYS A N 1
ATOM 731 C CA . CYS A 1 96 ? 6.808 5.034 -11.119 1.00 88.06 96 CYS A CA 1
ATOM 732 C C . CYS A 1 96 ? 6.026 5.961 -10.185 1.00 88.06 96 CYS A C 1
ATOM 734 O O . CYS A 1 96 ? 6.614 6.782 -9.475 1.00 88.06 96 CYS A O 1
ATOM 736 N N . ALA A 1 97 ? 4.697 5.853 -10.184 1.00 84.94 97 ALA A N 1
ATOM 737 C CA . ALA A 1 97 ? 3.877 6.547 -9.198 1.00 84.94 97 ALA A CA 1
ATOM 738 C C . ALA A 1 97 ? 4.202 5.996 -7.803 1.00 84.94 97 ALA A C 1
ATOM 740 O O . ALA A 1 97 ? 4.377 4.791 -7.637 1.00 84.94 97 ALA A O 1
ATOM 741 N N . GLY A 1 98 ? 4.310 6.882 -6.811 1.00 84.31 98 GLY A N 1
ATOM 742 C CA . GLY A 1 98 ? 4.487 6.451 -5.427 1.00 84.31 98 GLY A CA 1
ATOM 743 C C . GLY A 1 98 ? 3.257 5.684 -4.960 1.00 84.31 98 GLY A C 1
ATOM 744 O O . GLY A 1 98 ? 2.151 5.944 -5.442 1.00 84.31 98 GLY A O 1
ATOM 745 N N . ILE A 1 99 ? 3.464 4.751 -4.038 1.00 88.62 99 ILE A N 1
ATOM 746 C CA . ILE A 1 99 ? 2.357 4.160 -3.299 1.00 88.62 99 ILE A CA 1
ATOM 747 C C . ILE A 1 99 ? 1.712 5.244 -2.429 1.00 88.62 99 ILE A C 1
ATOM 749 O O . ILE A 1 99 ? 2.422 6.070 -1.856 1.00 88.62 99 ILE A O 1
ATOM 753 N N . GLN A 1 100 ? 0.383 5.288 -2.401 1.00 91.75 100 GLN A N 1
ATOM 754 C CA . GLN A 1 100 ? -0.360 6.256 -1.599 1.00 91.75 100 GLN A CA 1
ATOM 755 C C . GLN A 1 100 ? -1.697 5.679 -1.139 1.00 91.75 100 GLN A C 1
ATOM 757 O O . GLN A 1 100 ? -2.441 5.092 -1.929 1.00 91.75 100 GLN A O 1
ATOM 762 N N . PHE A 1 101 ? -2.044 5.889 0.121 1.00 93.69 101 PHE A N 1
ATOM 763 C CA . PHE A 1 101 ? -3.389 5.650 0.609 1.00 93.69 101 PHE A CA 1
ATOM 764 C C . PHE A 1 101 ? -4.311 6.814 0.256 1.00 93.69 101 PHE A C 1
ATOM 766 O O . PHE A 1 101 ? -3.958 7.989 0.362 1.00 93.69 101 PHE A O 1
ATOM 773 N N . ALA A 1 102 ? -5.540 6.484 -0.131 1.00 86.75 102 ALA A N 1
ATOM 774 C CA . ALA A 1 102 ? -6.595 7.473 -0.264 1.00 86.75 102 ALA A CA 1
ATOM 775 C C . ALA A 1 102 ? -7.344 7.601 1.071 1.00 86.75 102 ALA A C 1
ATOM 777 O O . ALA A 1 102 ? -8.033 6.674 1.494 1.00 86.75 102 ALA A O 1
ATOM 778 N N . GLY A 1 103 ? -7.244 8.763 1.716 1.00 88.50 103 GLY A N 1
ATOM 779 C CA . GLY A 1 103 ? -8.026 9.090 2.912 1.00 88.50 103 GLY A CA 1
ATOM 780 C C . GLY A 1 103 ? -7.374 8.669 4.229 1.00 88.50 103 GLY A C 1
ATOM 781 O O . GLY A 1 103 ? -6.156 8.694 4.365 1.00 88.50 103 GLY A O 1
ATOM 782 N N . THR A 1 104 ? -8.203 8.355 5.225 1.00 92.81 104 THR A N 1
ATOM 783 C CA . THR A 1 104 ? -7.787 8.050 6.601 1.00 92.81 104 THR A CA 1
ATOM 784 C C . THR A 1 104 ? -8.548 6.845 7.152 1.00 92.81 104 THR A C 1
ATOM 786 O O . THR A 1 104 ? -9.600 6.467 6.634 1.00 92.81 104 THR A O 1
ATOM 789 N N . ILE A 1 105 ? -8.020 6.240 8.218 1.00 93.69 105 ILE A N 1
ATOM 790 C CA . ILE A 1 105 ? -8.714 5.211 9.000 1.00 93.69 105 ILE A CA 1
ATOM 791 C C . ILE A 1 105 ? -9.251 5.890 10.263 1.00 93.69 105 ILE A C 1
ATOM 793 O O . ILE A 1 105 ? -8.528 6.639 10.914 1.00 93.69 105 ILE A O 1
ATOM 797 N N . ALA A 1 106 ? -10.524 5.667 10.589 1.00 92.56 106 ALA A N 1
ATOM 798 C CA . ALA A 1 106 ? -11.103 6.168 11.832 1.00 92.56 106 ALA A CA 1
ATOM 799 C C . ALA A 1 106 ? -10.639 5.325 13.026 1.00 92.56 106 ALA A C 1
ATOM 801 O O . ALA A 1 106 ? -10.457 4.111 12.895 1.00 92.56 106 ALA A O 1
ATOM 802 N N . ASP A 1 107 ? -10.526 5.955 14.191 1.00 94.38 107 ASP A N 1
ATOM 803 C CA . ASP A 1 107 ? -10.261 5.250 15.444 1.00 94.38 107 ASP A CA 1
ATOM 804 C C . ASP A 1 107 ? -11.358 4.213 15.732 1.00 94.38 107 ASP A C 1
ATOM 806 O O . ASP A 1 107 ? -12.533 4.405 15.407 1.00 94.38 107 ASP A O 1
ATOM 810 N N . GLN A 1 108 ? -10.953 3.084 16.309 1.00 93.19 108 GLN A N 1
ATOM 811 C CA . GLN A 1 108 ? -11.798 1.916 16.531 1.00 93.19 108 GLN A CA 1
ATOM 812 C C . GLN A 1 108 ? -11.954 1.642 18.025 1.00 93.19 108 GLN A C 1
ATOM 814 O O . GLN A 1 108 ? -10.976 1.656 18.771 1.00 93.19 108 GLN A O 1
ATOM 819 N N . SER A 1 109 ? -13.173 1.307 18.443 1.00 89.56 109 SER A N 1
ATOM 820 C CA . SER A 1 109 ? -13.472 0.902 19.818 1.00 89.56 109 SER A CA 1
ATOM 821 C C . SER A 1 109 ? -14.194 -0.440 19.811 1.00 89.56 109 SER A C 1
ATOM 823 O O . SER A 1 109 ? -15.291 -0.559 19.261 1.00 89.56 109 SER A O 1
ATOM 825 N N . PHE A 1 110 ? -13.601 -1.452 20.442 1.00 91.06 110 PHE A N 1
ATOM 826 C CA . PHE A 1 110 ? -14.143 -2.807 20.482 1.00 91.06 110 PHE A CA 1
ATOM 827 C C . PHE A 1 110 ? -14.517 -3.231 21.910 1.00 91.06 110 PHE A C 1
ATOM 829 O O . PHE A 1 110 ? -13.733 -3.021 22.835 1.00 91.06 110 PHE A O 1
ATOM 836 N N . PRO A 1 111 ? -15.684 -3.859 22.120 1.00 85.31 111 PRO A N 1
ATOM 837 C CA . PRO A 1 111 ? -16.015 -4.451 23.408 1.00 85.31 111 PRO A CA 1
ATOM 838 C C . PRO A 1 111 ? -15.174 -5.708 23.665 1.00 85.31 111 PRO A C 1
ATOM 840 O O . PRO A 1 111 ? -15.031 -6.578 22.801 1.00 85.31 111 PRO A O 1
ATOM 843 N N . ARG A 1 112 ? -14.639 -5.832 24.882 1.00 89.50 112 ARG A N 1
ATOM 844 C CA . ARG A 1 112 ? -13.964 -7.045 25.356 1.00 89.50 112 ARG A CA 1
ATOM 845 C C . ARG A 1 112 ? -14.903 -8.255 25.295 1.00 89.50 112 ARG A C 1
ATOM 847 O O . ARG A 1 112 ? -16.080 -8.153 25.627 1.00 89.50 112 ARG A O 1
ATOM 854 N N . ALA A 1 113 ? -14.336 -9.415 24.961 1.00 85.25 113 ALA A N 1
ATOM 855 C CA . ALA A 1 113 ? -14.986 -10.726 24.925 1.00 85.25 113 ALA A CA 1
ATOM 856 C C . ALA A 1 113 ? -16.139 -10.857 23.914 1.00 85.25 113 ALA A C 1
ATOM 858 O O . ALA A 1 113 ? -16.911 -11.813 23.977 1.00 85.25 113 ALA A O 1
ATOM 859 N N . GLN A 1 114 ? -16.230 -9.940 22.949 1.00 86.44 114 GLN A N 1
ATOM 860 C CA . GLN A 1 114 ? -17.182 -10.022 21.851 1.00 86.44 114 GLN A CA 1
ATOM 861 C C . GLN A 1 114 ? -16.448 -10.172 20.517 1.00 86.44 114 GLN A C 1
ATOM 863 O O . GLN A 1 114 ? -15.470 -9.476 20.245 1.00 86.44 114 GLN A O 1
ATOM 868 N N . GLN A 1 115 ? -16.941 -11.078 19.673 1.00 91.88 115 GLN A N 1
ATOM 869 C CA . GLN A 1 115 ? -16.439 -11.238 18.313 1.00 91.88 115 GLN A CA 1
ATOM 870 C C . GLN A 1 115 ? -16.709 -9.958 17.519 1.00 91.88 115 GLN A C 1
ATOM 872 O O . GLN A 1 115 ? -17.865 -9.559 17.353 1.00 91.88 115 GLN A O 1
ATOM 877 N N . ILE A 1 116 ? -15.649 -9.332 17.009 1.00 91.75 116 ILE A N 1
ATOM 878 C CA . ILE A 1 116 ? -15.784 -8.150 16.160 1.00 91.75 116 ILE A CA 1
ATOM 879 C C . ILE A 1 116 ? -16.146 -8.570 14.735 1.00 91.75 116 ILE A C 1
ATOM 881 O O . ILE A 1 116 ? -15.695 -9.610 14.235 1.00 91.75 116 ILE A O 1
ATOM 885 N N . ALA A 1 117 ? -16.952 -7.744 14.068 1.00 89.75 117 ALA A N 1
ATOM 886 C CA . ALA A 1 117 ? -17.109 -7.843 12.625 1.00 89.75 117 ALA A CA 1
ATOM 887 C C . ALA A 1 117 ? -15.748 -7.557 11.955 1.00 89.75 117 ALA A C 1
ATOM 889 O O . ALA A 1 117 ? -15.047 -6.652 12.416 1.00 89.75 117 ALA A O 1
ATOM 890 N N . PRO A 1 118 ? -15.354 -8.297 10.899 1.00 93.62 118 PRO A N 1
ATOM 891 C CA . PRO A 1 118 ? -14.091 -8.049 10.213 1.00 93.62 118 PRO A CA 1
ATOM 892 C C . PRO A 1 118 ? -14.001 -6.606 9.705 1.00 93.62 118 PRO A C 1
ATOM 894 O O . PRO A 1 118 ? -14.822 -6.169 8.897 1.00 93.62 118 PRO A O 1
ATOM 897 N N . LEU A 1 119 ? -12.997 -5.872 10.177 1.00 94.25 119 LEU A N 1
ATOM 898 C CA . LEU A 1 119 ? -12.709 -4.508 9.748 1.00 94.25 119 LEU A CA 1
ATOM 899 C C . LEU A 1 119 ? -11.765 -4.555 8.547 1.00 94.25 119 LEU A C 1
ATOM 901 O O . LEU A 1 119 ? -10.608 -4.943 8.697 1.00 94.25 119 LEU A O 1
ATOM 905 N N . VAL A 1 120 ? -12.250 -4.154 7.373 1.00 96.00 120 VAL A N 1
ATOM 906 C CA . VAL A 1 120 ? -11.451 -4.076 6.140 1.00 96.00 120 VAL A CA 1
ATOM 907 C C . VAL A 1 120 ? -10.726 -2.732 6.084 1.00 96.00 120 VAL A C 1
ATOM 909 O O . VAL A 1 120 ? -11.360 -1.679 6.122 1.00 96.00 120 VAL A O 1
ATOM 912 N N . LEU A 1 121 ? -9.400 -2.770 5.983 1.00 96.12 121 LEU A N 1
ATOM 913 C CA . LEU A 1 121 ? -8.546 -1.595 5.844 1.00 96.12 121 LEU A CA 1
ATOM 914 C C . LEU A 1 121 ? -8.431 -1.165 4.370 1.00 96.12 121 LEU A C 1
ATOM 916 O O . LEU A 1 121 ? -8.553 -2.004 3.468 1.00 96.12 121 LEU A O 1
ATOM 920 N N . PRO A 1 122 ? -8.200 0.136 4.103 1.00 95.31 122 PRO A N 1
ATOM 921 C CA . PRO A 1 122 ? -8.119 0.657 2.745 1.00 95.31 122 PRO A CA 1
ATOM 922 C C . PRO A 1 122 ? -6.967 0.032 1.950 1.00 95.31 122 PRO A C 1
ATOM 924 O O . PRO A 1 122 ? -5.943 -0.392 2.491 1.00 95.31 122 PRO A O 1
ATOM 927 N N . GLU A 1 123 ? -7.152 -0.002 0.635 1.00 93.81 123 GLU A N 1
ATOM 928 C CA . GLU A 1 123 ? -6.138 -0.413 -0.331 1.00 93.81 123 GLU A CA 1
ATOM 929 C C . GLU A 1 123 ? -5.314 0.802 -0.765 1.00 93.81 123 GLU A C 1
ATOM 931 O O . GLU A 1 123 ? -5.857 1.895 -0.952 1.00 93.81 123 GLU A O 1
ATOM 936 N N . ALA A 1 124 ? -4.001 0.625 -0.898 1.00 92.88 124 ALA A N 1
ATOM 937 C CA . ALA A 1 124 ? -3.139 1.667 -1.431 1.00 92.88 124 ALA A CA 1
ATOM 938 C C . ALA A 1 124 ? -3.247 1.706 -2.962 1.00 92.88 124 ALA A C 1
ATOM 940 O O . ALA A 1 124 ? -3.357 0.674 -3.619 1.00 92.88 124 ALA A O 1
ATOM 941 N N . ALA A 1 125 ? -3.201 2.906 -3.532 1.00 88.88 125 ALA A N 1
ATOM 942 C CA . ALA A 1 125 ? -3.151 3.124 -4.969 1.00 88.88 125 ALA A CA 1
ATOM 943 C C . ALA A 1 125 ? -1.717 3.435 -5.423 1.00 88.88 125 ALA A C 1
ATOM 945 O O . ALA A 1 125 ? -0.913 3.992 -4.673 1.00 88.88 125 ALA A O 1
ATOM 946 N N . GLY A 1 126 ? -1.415 3.143 -6.689 1.00 85.00 126 GLY A N 1
ATOM 947 C CA . GLY A 1 126 ? -0.072 3.332 -7.239 1.00 85.00 126 GLY A CA 1
ATOM 948 C C . GLY A 1 126 ? 0.912 2.273 -6.738 1.00 85.00 126 GLY A C 1
ATOM 949 O O . GLY A 1 126 ? 0.506 1.185 -6.348 1.00 85.00 126 GLY A O 1
ATOM 950 N N . GLY A 1 127 ? 2.208 2.585 -6.769 1.00 84.31 127 GLY A N 1
ATOM 951 C CA . GLY A 1 127 ? 3.255 1.610 -6.464 1.00 84.31 127 GLY A CA 1
ATOM 952 C C . GLY A 1 127 ? 3.395 0.520 -7.532 1.00 84.31 127 GLY A C 1
ATOM 953 O O . GLY A 1 127 ? 2.756 0.554 -8.588 1.00 84.31 127 GLY A O 1
ATOM 954 N N . VAL A 1 128 ? 4.290 -0.429 -7.269 1.00 83.06 128 VAL A N 1
ATOM 955 C CA . VAL A 1 128 ? 4.558 -1.573 -8.146 1.00 83.06 128 VAL A CA 1
ATOM 956 C C . VAL A 1 128 ? 4.264 -2.881 -7.417 1.00 83.06 128 VAL A C 1
ATOM 958 O O . VAL A 1 128 ? 4.801 -3.135 -6.341 1.00 83.06 128 VAL A O 1
ATOM 961 N N . GLU A 1 129 ? 3.438 -3.726 -8.027 1.00 82.81 129 GLU A N 1
ATOM 962 C CA . GLU A 1 129 ? 3.042 -5.022 -7.469 1.00 82.81 129 GLU A CA 1
ATOM 963 C C . GLU A 1 129 ? 4.224 -6.005 -7.293 1.00 82.81 129 GLU A C 1
ATOM 965 O O . GLU A 1 129 ? 5.159 -5.983 -8.103 1.00 82.81 129 GLU A O 1
ATOM 970 N N . PRO A 1 130 ? 4.165 -6.925 -6.305 1.00 87.88 130 PRO A N 1
ATOM 971 C CA . PRO A 1 130 ? 3.112 -7.052 -5.291 1.00 87.88 130 PRO A CA 1
ATOM 972 C C . PRO A 1 130 ? 3.204 -5.982 -4.191 1.00 87.88 130 PRO A C 1
ATOM 974 O O . PRO A 1 130 ? 4.296 -5.679 -3.706 1.00 87.88 130 PRO A O 1
ATOM 977 N N . ILE A 1 131 ? 2.055 -5.458 -3.762 1.00 90.50 131 ILE A N 1
ATOM 978 C CA . ILE A 1 131 ? 1.962 -4.583 -2.584 1.00 90.50 131 ILE A CA 1
ATOM 979 C C . ILE A 1 131 ? 1.760 -5.419 -1.313 1.00 90.50 131 ILE A C 1
ATOM 981 O O . ILE A 1 131 ? 0.787 -6.159 -1.179 1.00 90.50 131 ILE A O 1
ATOM 985 N N . ASN A 1 132 ? 2.662 -5.256 -0.345 1.00 94.62 132 ASN A N 1
ATOM 986 C CA . ASN A 1 132 ? 2.610 -5.906 0.960 1.00 94.62 132 ASN A CA 1
ATOM 987 C C . ASN A 1 132 ? 2.073 -4.958 2.035 1.00 94.62 132 ASN A C 1
ATOM 989 O O . ASN A 1 132 ? 2.526 -3.820 2.149 1.00 94.62 132 ASN A O 1
ATOM 993 N N . TYR A 1 133 ? 1.168 -5.456 2.875 1.00 96.75 133 TYR A N 1
ATOM 994 C CA . TYR A 1 133 ? 0.553 -4.688 3.955 1.00 96.75 133 TYR A CA 1
ATOM 995 C C . TYR A 1 133 ? 1.017 -5.181 5.323 1.00 96.75 133 TYR A C 1
ATOM 997 O O . TYR A 1 133 ? 1.062 -6.381 5.588 1.00 96.75 133 TYR A O 1
ATOM 1005 N N . THR A 1 134 ? 1.344 -4.249 6.213 1.00 96.81 134 THR A N 1
ATOM 1006 C CA . THR A 1 134 ? 1.794 -4.550 7.577 1.00 96.81 134 THR A CA 1
ATOM 1007 C C . THR A 1 134 ? 1.096 -3.653 8.587 1.00 96.81 134 THR A C 1
ATOM 1009 O O . THR A 1 134 ? 0.711 -2.528 8.270 1.00 96.81 134 THR A O 1
ATOM 1012 N N . LEU A 1 135 ? 0.932 -4.157 9.808 1.00 97.25 135 LEU A N 1
ATOM 1013 C CA . LEU A 1 135 ? 0.375 -3.412 10.931 1.00 97.25 135 LEU A CA 1
ATOM 1014 C C . LEU A 1 135 ? 1.357 -3.474 12.103 1.00 97.25 135 LEU A C 1
ATOM 1016 O O . LEU A 1 135 ? 1.870 -4.547 12.422 1.00 97.25 135 LEU A O 1
ATOM 1020 N N . THR A 1 136 ? 1.628 -2.332 12.729 1.00 96.00 136 THR A N 1
ATOM 1021 C CA . THR A 1 136 ? 2.523 -2.223 13.892 1.00 96.00 136 THR A CA 1
ATOM 1022 C C . THR A 1 136 ? 1.880 -1.341 14.966 1.00 96.00 136 THR A C 1
ATOM 1024 O O . THR A 1 136 ? 1.242 -0.358 14.595 1.00 96.00 136 THR A O 1
ATOM 1027 N N . PRO A 1 137 ? 2.020 -1.632 16.273 1.00 96.00 137 PRO A N 1
ATOM 1028 C CA . PRO A 1 137 ? 2.750 -2.750 16.885 1.00 96.00 137 PRO A CA 1
ATOM 1029 C C . PRO A 1 137 ? 2.015 -4.099 16.734 1.00 96.00 137 PRO A C 1
ATOM 1031 O O . PRO A 1 137 ? 1.095 -4.228 15.931 1.00 96.00 137 PRO A O 1
ATOM 1034 N N . THR A 1 138 ? 2.435 -5.129 17.478 1.00 93.94 138 THR A N 1
ATOM 1035 C CA . THR A 1 138 ? 1.728 -6.419 17.544 1.00 93.94 138 THR A CA 1
ATOM 1036 C C . THR A 1 138 ? 0.252 -6.218 17.907 1.00 93.94 138 THR A C 1
ATOM 1038 O O . THR A 1 138 ? -0.096 -5.338 18.699 1.00 93.94 138 THR A O 1
ATOM 1041 N N . MET A 1 139 ? -0.627 -7.036 17.325 1.00 95.19 139 MET A N 1
ATOM 1042 C CA . MET A 1 139 ? -2.064 -6.973 17.596 1.00 95.19 139 MET A CA 1
ATOM 1043 C C . MET A 1 139 ? -2.383 -7.218 19.074 1.00 95.19 139 MET A C 1
ATOM 1045 O O . MET A 1 139 ? -1.765 -8.071 19.715 1.00 95.19 139 MET A O 1
ATOM 1049 N N . LEU A 1 140 ? -3.377 -6.483 19.588 1.00 95.19 140 LEU A N 1
ATOM 1050 C CA . LEU A 1 140 ? -3.946 -6.711 20.918 1.00 95.19 140 LEU A CA 1
ATOM 1051 C C . LEU A 1 140 ? -4.424 -8.161 21.067 1.00 95.19 140 LEU A C 1
ATOM 1053 O O . LEU A 1 140 ? -4.866 -8.789 20.102 1.00 95.19 140 LEU A O 1
ATOM 1057 N N . ALA A 1 141 ? -4.363 -8.679 22.293 1.00 94.38 141 ALA A N 1
ATOM 1058 C CA . ALA A 1 141 ? -4.703 -10.063 22.589 1.00 94.38 141 ALA A CA 1
ATOM 1059 C C . ALA A 1 141 ? -6.123 -10.419 22.111 1.00 94.38 141 ALA A C 1
ATOM 1061 O O . ALA A 1 141 ? -7.100 -9.725 22.407 1.00 94.38 141 ALA A O 1
ATOM 1062 N N . GLY A 1 142 ? -6.219 -11.509 21.343 1.00 93.12 142 GLY A N 1
ATOM 1063 C CA . GLY A 1 142 ? -7.470 -11.991 20.754 1.00 93.12 142 GLY A CA 1
ATOM 1064 C C . GLY A 1 142 ? -7.854 -11.356 19.411 1.00 93.12 142 GLY A C 1
ATOM 1065 O O . GLY A 1 142 ? -8.799 -11.826 18.776 1.00 93.12 142 GLY A O 1
ATOM 1066 N N . LEU A 1 143 ? -7.115 -10.346 18.941 1.00 95.62 143 LEU A N 1
ATOM 1067 C CA . LEU A 1 143 ? -7.233 -9.805 17.588 1.00 95.62 143 LEU A CA 1
ATOM 1068 C C . LEU A 1 143 ? -6.117 -10.324 16.675 1.00 95.62 143 LEU A C 1
ATOM 1070 O O . LEU A 1 143 ? -5.016 -10.657 17.109 1.00 95.62 143 LEU A O 1
ATOM 1074 N N . SER A 1 144 ? -6.406 -10.357 15.379 1.00 96.38 144 SER A N 1
ATOM 1075 C CA . SER A 1 144 ? -5.480 -10.771 14.329 1.00 96.38 144 SER A CA 1
ATOM 1076 C C . SER A 1 144 ? -5.625 -9.872 13.105 1.00 96.38 144 SER A C 1
ATOM 1078 O O . SER A 1 144 ? -6.707 -9.340 12.848 1.00 96.38 144 SER A O 1
ATOM 1080 N N . PHE A 1 145 ? -4.530 -9.701 12.366 1.00 97.44 145 PHE A N 1
ATOM 1081 C CA . PHE A 1 145 ? -4.499 -8.973 11.103 1.00 97.44 145 PHE A CA 1
ATOM 1082 C C . PHE A 1 145 ? -4.118 -9.931 9.971 1.00 97.44 145 PHE A C 1
ATOM 1084 O O . PHE A 1 145 ? -3.050 -10.541 10.007 1.00 97.44 145 PHE A O 1
ATOM 1091 N N . ASP A 1 146 ? -4.992 -10.051 8.974 1.00 96.62 146 ASP A N 1
ATOM 1092 C CA . ASP A 1 146 ? -4.716 -10.756 7.723 1.00 96.62 146 ASP A CA 1
ATOM 1093 C C . ASP A 1 146 ? -4.249 -9.740 6.677 1.00 96.62 146 ASP A C 1
ATOM 1095 O O . ASP A 1 146 ? -5.037 -8.928 6.190 1.00 96.62 146 ASP A O 1
ATOM 1099 N N . ALA A 1 147 ? -2.961 -9.789 6.331 1.00 94.31 147 ALA A N 1
ATOM 1100 C CA . ALA A 1 147 ? -2.349 -8.877 5.367 1.00 94.31 147 ALA A CA 1
ATOM 1101 C C . ALA A 1 147 ? -2.873 -9.058 3.933 1.00 94.31 147 ALA A C 1
ATOM 1103 O O . ALA A 1 147 ? -2.899 -8.093 3.172 1.00 94.31 147 ALA A O 1
ATOM 1104 N N . SER A 1 148 ? -3.298 -10.270 3.564 1.00 93.38 148 SER A N 1
ATOM 1105 C CA . SER A 1 148 ? -3.787 -10.574 2.216 1.00 93.38 148 SER A CA 1
ATOM 1106 C C . SER A 1 148 ? -5.215 -10.074 2.009 1.00 93.38 148 SER A C 1
ATOM 1108 O O . SER A 1 148 ? -5.527 -9.480 0.979 1.00 93.38 148 SER A O 1
ATOM 1110 N N . ALA A 1 149 ? -6.064 -10.246 3.026 1.00 93.94 149 ALA A N 1
ATOM 1111 C CA . ALA A 1 149 ? -7.435 -9.750 3.029 1.00 93.94 149 ALA A CA 1
ATOM 1112 C C . ALA A 1 149 ? -7.541 -8.284 3.490 1.00 93.94 149 ALA A C 1
ATOM 1114 O O . ALA A 1 149 ? -8.591 -7.663 3.330 1.00 93.94 149 ALA A O 1
ATOM 1115 N N . ARG A 1 150 ? -6.461 -7.729 4.062 1.00 95.75 150 ARG A N 1
ATOM 1116 C CA . ARG A 1 150 ? -6.409 -6.409 4.715 1.00 95.75 150 ARG A CA 1
ATOM 1117 C C . ARG A 1 150 ? -7.455 -6.278 5.820 1.00 95.75 150 ARG A C 1
ATOM 1119 O O . ARG A 1 150 ? -8.060 -5.223 5.985 1.00 95.75 150 ARG A O 1
ATOM 1126 N N . THR A 1 151 ? -7.694 -7.351 6.572 1.00 96.69 151 THR A N 1
ATOM 1127 C CA . THR A 1 151 ? -8.761 -7.384 7.580 1.00 96.69 151 THR A CA 1
ATOM 1128 C C . THR A 1 151 ? -8.238 -7.572 8.989 1.00 96.69 151 THR A C 1
ATOM 1130 O O . THR A 1 151 ? -7.432 -8.470 9.237 1.00 96.69 151 THR A O 1
ATOM 1133 N N . ILE A 1 152 ? -8.769 -6.788 9.926 1.00 97.25 152 ILE A N 1
ATOM 1134 C CA . ILE A 1 152 ? -8.634 -7.028 11.364 1.00 97.25 152 ILE A CA 1
ATOM 1135 C C . ILE A 1 152 ? -9.869 -7.788 11.849 1.00 97.25 152 ILE A C 1
ATOM 1137 O O . ILE A 1 152 ? -11.000 -7.377 11.592 1.00 97.25 152 ILE A O 1
ATOM 1141 N N . SER A 1 153 ? -9.669 -8.902 12.550 1.00 96.31 153 SER A N 1
ATOM 1142 C CA . SER A 1 153 ? -10.765 -9.709 13.097 1.00 96.31 153 SER A CA 1
ATOM 1143 C C . SER A 1 153 ? -10.351 -10.451 14.368 1.00 96.31 153 SER A C 1
ATOM 1145 O O . SER A 1 153 ? -9.160 -10.583 14.664 1.00 96.31 153 SER A O 1
ATOM 1147 N N . GLY A 1 154 ? -11.335 -10.936 15.126 1.00 94.69 154 GLY A N 1
ATOM 1148 C CA . GLY A 1 154 ? -11.113 -11.739 16.326 1.00 94.69 154 GLY A CA 1
ATOM 1149 C C . GLY A 1 154 ? -12.062 -11.383 17.466 1.00 94.69 154 GLY A C 1
ATOM 1150 O O . GLY A 1 154 ? -13.102 -10.761 17.258 1.00 94.69 154 GLY A O 1
ATOM 1151 N N . THR A 1 155 ? -11.688 -11.786 18.675 1.00 94.06 155 THR A N 1
ATOM 1152 C CA . THR A 1 155 ? -12.411 -11.495 19.918 1.00 94.06 155 THR A CA 1
ATOM 1153 C C . THR A 1 155 ? -11.407 -10.940 20.932 1.00 94.06 155 THR A C 1
ATOM 1155 O O . THR A 1 155 ? -10.619 -11.723 21.462 1.00 94.06 155 THR A O 1
ATOM 1158 N N . PRO A 1 156 ? -11.396 -9.623 21.213 1.00 93.38 156 PRO A N 1
ATOM 1159 C CA . PRO A 1 156 ? -10.459 -9.025 22.161 1.00 93.38 156 PRO A CA 1
ATOM 1160 C C . PRO A 1 156 ? -10.583 -9.631 23.561 1.00 93.38 156 PRO A C 1
ATOM 1162 O O . PRO A 1 156 ? -11.692 -9.756 24.087 1.00 93.38 156 PRO A O 1
ATOM 1165 N N . THR A 1 157 ? -9.465 -9.966 24.202 1.00 91.38 157 THR A N 1
ATOM 1166 C CA . THR A 1 157 ? -9.477 -10.630 25.520 1.00 91.38 157 THR A CA 1
ATOM 1167 C C . THR A 1 157 ? -9.117 -9.714 26.687 1.00 91.38 157 THR A C 1
ATOM 1169 O O . THR A 1 157 ? -9.453 -10.031 27.831 1.00 91.38 157 THR A O 1
ATOM 1172 N N . GLU A 1 158 ? -8.486 -8.569 26.425 1.00 88.75 158 GLU A N 1
ATOM 1173 C CA . GLU A 1 158 ? -7.977 -7.643 27.445 1.00 88.75 158 GLU A CA 1
ATOM 1174 C C . GLU A 1 158 ? -8.433 -6.206 27.184 1.00 88.75 158 GLU A C 1
ATOM 1176 O O . GLU A 1 158 ? -8.481 -5.765 26.039 1.00 88.75 158 GLU A O 1
ATOM 1181 N N . VAL A 1 159 ? -8.780 -5.486 28.256 1.00 85.38 159 VAL A N 1
ATOM 1182 C CA . VAL A 1 159 ? -9.145 -4.062 28.206 1.00 85.38 159 VAL A CA 1
ATOM 1183 C C . VAL A 1 159 ? -7.871 -3.234 28.079 1.00 85.38 159 VAL A C 1
ATOM 1185 O O . VAL A 1 159 ? -6.892 -3.485 28.781 1.00 85.38 159 VAL A O 1
ATOM 1188 N N . THR A 1 160 ? -7.884 -2.225 27.217 1.00 85.62 160 THR A N 1
ATOM 1189 C CA . THR A 1 160 ? -6.770 -1.283 27.087 1.00 85.62 160 THR A CA 1
ATOM 1190 C C . THR A 1 160 ? -6.904 -0.150 28.099 1.00 85.62 160 THR A C 1
ATOM 1192 O O . THR A 1 160 ? -7.993 0.382 28.287 1.00 85.62 160 THR A O 1
ATOM 1195 N N . ALA A 1 161 ? -5.800 0.275 28.717 1.00 80.62 161 ALA A N 1
ATOM 1196 C CA . ALA A 1 161 ? -5.806 1.418 29.640 1.00 80.62 161 ALA A CA 1
ATOM 1197 C C . ALA A 1 161 ? -6.004 2.778 28.935 1.00 80.62 161 ALA A C 1
ATOM 1199 O O . ALA A 1 161 ? -6.430 3.743 29.565 1.00 80.62 161 ALA A O 1
ATOM 1200 N N . ALA A 1 162 ? -5.659 2.857 27.648 1.00 86.12 162 ALA A N 1
ATOM 1201 C CA . ALA A 1 162 ? -5.834 4.010 26.769 1.00 86.12 162 ALA A CA 1
ATOM 1202 C C . ALA A 1 162 ? -5.874 3.528 25.303 1.00 86.12 162 ALA A C 1
ATOM 1204 O O . ALA A 1 162 ? -5.421 2.408 25.040 1.00 86.12 162 ALA A O 1
ATOM 1205 N N . PRO A 1 163 ? -6.355 4.348 24.348 1.00 91.81 163 PRO A N 1
ATOM 1206 C CA . PRO A 1 163 ? -6.308 4.012 22.927 1.00 91.81 163 PRO A CA 1
ATOM 1207 C C . PRO A 1 163 ? -4.876 3.706 22.463 1.00 91.81 163 PRO A C 1
ATOM 1209 O O . PRO A 1 163 ? -3.951 4.482 22.714 1.00 91.81 163 PRO A O 1
ATOM 1212 N N . VAL A 1 164 ? -4.688 2.565 21.799 1.00 95.06 164 VAL A N 1
ATOM 1213 C CA . VAL A 1 164 ? -3.377 2.090 21.338 1.00 95.06 164 VAL A CA 1
ATOM 1214 C C . VAL A 1 164 ? -3.176 2.494 19.876 1.00 95.06 164 VAL A C 1
ATOM 1216 O O . VAL A 1 164 ? -3.981 2.086 19.037 1.00 95.06 164 VAL A O 1
ATOM 1219 N N . PRO A 1 165 ? -2.125 3.265 19.541 1.00 97.06 165 PRO A N 1
ATOM 1220 C CA . PRO A 1 165 ? -1.881 3.696 18.172 1.00 97.06 165 PRO A CA 1
ATOM 1221 C C . PRO A 1 165 ? -1.333 2.548 17.325 1.00 97.06 165 PRO A C 1
ATOM 1223 O O . PRO A 1 165 ? -0.372 1.876 17.704 1.00 97.06 165 PRO A O 1
ATOM 1226 N N . TYR A 1 166 ? -1.909 2.382 16.142 1.00 97.81 166 TYR A N 1
ATOM 1227 C CA . TYR A 1 166 ? -1.464 1.457 15.114 1.00 97.81 166 TYR A CA 1
ATOM 1228 C C . TYR A 1 166 ? -1.039 2.218 13.860 1.00 97.81 166 TYR A C 1
ATOM 1230 O O . TYR A 1 166 ? -1.693 3.164 13.427 1.00 97.81 166 TYR A O 1
ATOM 1238 N N . THR A 1 167 ? 0.069 1.782 13.266 1.00 97.88 167 THR A N 1
ATOM 1239 C CA . THR A 1 167 ? 0.547 2.229 11.957 1.00 97.88 167 THR A CA 1
ATOM 1240 C C . THR A 1 167 ? 0.339 1.103 10.952 1.00 97.88 167 THR A C 1
ATOM 1242 O O . THR A 1 167 ? 0.919 0.021 11.085 1.00 97.88 167 THR A O 1
ATOM 1245 N N . TYR A 1 168 ? -0.505 1.370 9.962 1.00 97.81 168 TYR A N 1
ATOM 1246 C CA . TYR A 1 168 ? -0.791 0.507 8.825 1.00 97.81 168 TYR A CA 1
ATOM 1247 C C . TYR A 1 168 ? 0.043 0.958 7.632 1.00 97.81 168 TYR A C 1
ATOM 1249 O O . TYR A 1 168 ? -0.132 2.078 7.160 1.00 97.81 168 TYR A O 1
ATOM 1257 N N . THR A 1 169 ? 0.944 0.106 7.152 1.00 96.94 169 THR A N 1
ATOM 1258 C CA . THR A 1 169 ? 1.918 0.455 6.110 1.00 96.94 169 THR A CA 1
ATOM 1259 C C . THR A 1 169 ? 1.752 -0.444 4.901 1.00 96.94 169 THR A C 1
ATOM 1261 O O . THR A 1 169 ? 1.797 -1.670 5.030 1.00 96.94 169 THR A O 1
ATOM 1264 N N . ALA A 1 170 ? 1.630 0.168 3.726 1.00 96.38 170 ALA A N 1
ATOM 1265 C CA . ALA A 1 170 ? 1.749 -0.512 2.446 1.00 96.38 170 ALA A CA 1
ATOM 1266 C C . ALA A 1 170 ? 3.176 -0.351 1.914 1.00 96.38 170 ALA A C 1
ATOM 1268 O O . ALA A 1 170 ? 3.742 0.738 1.977 1.00 96.38 170 ALA A O 1
ATOM 1269 N N . THR A 1 171 ? 3.759 -1.432 1.405 1.00 92.69 171 THR A N 1
ATOM 1270 C CA . THR A 1 171 ? 5.105 -1.467 0.820 1.00 92.69 171 THR A CA 1
ATOM 1271 C C . THR A 1 171 ? 5.036 -2.106 -0.553 1.00 92.69 171 THR A C 1
ATOM 1273 O O . THR A 1 171 ? 4.559 -3.231 -0.677 1.00 92.69 171 THR A O 1
ATOM 1276 N N . ASP A 1 172 ? 5.512 -1.414 -1.579 1.00 90.06 172 ASP A N 1
ATOM 1277 C CA . ASP A 1 172 ? 5.571 -1.966 -2.930 1.00 90.06 172 ASP A CA 1
ATOM 1278 C C . ASP A 1 172 ? 6.772 -2.916 -3.123 1.00 90.06 172 ASP A C 1
ATOM 1280 O O . ASP A 1 172 ? 7.649 -3.033 -2.261 1.00 90.06 172 ASP A O 1
ATOM 1284 N N . ALA A 1 173 ? 6.847 -3.586 -4.275 1.00 84.50 173 ALA A N 1
ATOM 1285 C CA . ALA A 1 173 ? 7.914 -4.544 -4.587 1.00 84.50 173 ALA A CA 1
ATOM 1286 C C . ALA A 1 173 ? 9.335 -3.945 -4.584 1.00 84.50 173 ALA A C 1
ATOM 1288 O O . ALA A 1 173 ? 10.328 -4.676 -4.539 1.00 84.50 173 ALA A O 1
ATOM 1289 N N . TYR A 1 174 ? 9.448 -2.617 -4.642 1.00 77.88 174 TYR A N 1
ATOM 1290 C CA . TYR A 1 174 ? 10.712 -1.893 -4.698 1.00 77.88 174 TYR A CA 1
ATOM 1291 C C . TYR A 1 174 ? 11.048 -1.184 -3.380 1.00 77.88 174 TYR A C 1
ATOM 1293 O O . TYR A 1 174 ? 12.135 -0.613 -3.276 1.00 77.88 174 TYR A O 1
ATOM 1301 N N . GLY A 1 175 ? 10.188 -1.290 -2.362 1.00 81.88 175 GLY A N 1
ATOM 1302 C CA . GLY A 1 175 ? 10.391 -0.725 -1.030 1.00 81.88 175 GLY A CA 1
ATOM 1303 C C . GLY A 1 175 ? 9.844 0.693 -0.849 1.00 81.88 175 GLY A C 1
ATOM 1304 O O . GLY A 1 175 ? 10.112 1.309 0.182 1.00 81.88 175 GLY A O 1
ATOM 1305 N N . SER A 1 176 ? 9.086 1.233 -1.811 1.00 85.06 176 SER A N 1
ATOM 1306 C CA . SER A 1 176 ? 8.316 2.460 -1.584 1.00 85.06 176 SER A CA 1
ATOM 1307 C C . SER A 1 176 ? 7.228 2.171 -0.562 1.00 85.06 176 SER A C 1
ATOM 1309 O O . SER A 1 176 ? 6.535 1.160 -0.672 1.00 85.06 176 SER A O 1
ATOM 1311 N N . THR A 1 177 ? 7.052 3.068 0.405 1.00 91.69 177 THR A N 1
ATOM 1312 C CA . THR A 1 177 ? 6.065 2.904 1.475 1.00 91.69 177 THR A CA 1
ATOM 1313 C C . THR A 1 177 ? 5.151 4.108 1.602 1.00 91.69 177 THR A C 1
ATOM 1315 O O . THR A 1 177 ? 5.548 5.229 1.286 1.00 91.69 177 THR A O 1
ATOM 1318 N N . ASP A 1 178 ? 3.933 3.851 2.067 1.00 94.88 178 ASP A N 1
ATOM 1319 C CA . ASP A 1 178 ? 3.028 4.857 2.615 1.00 94.88 178 ASP A CA 1
ATOM 1320 C C . ASP A 1 178 ? 2.285 4.260 3.810 1.00 94.88 178 ASP A C 1
ATOM 1322 O O . ASP A 1 178 ? 2.119 3.036 3.897 1.00 94.88 178 ASP A O 1
ATOM 1326 N N . SER A 1 179 ? 1.871 5.111 4.745 1.00 96.56 179 SER A N 1
ATOM 1327 C CA . SER A 1 179 ? 1.331 4.673 6.027 1.00 96.56 179 SER A CA 1
ATOM 1328 C C . SER A 1 179 ? 0.143 5.509 6.486 1.00 96.56 179 SER A C 1
ATOM 1330 O O . SER A 1 179 ? 0.155 6.734 6.402 1.00 96.56 179 SER A O 1
ATOM 1332 N N . LEU A 1 180 ? -0.848 4.842 7.076 1.00 97.50 180 LEU A N 1
ATOM 1333 C CA . LEU A 1 180 ? -1.935 5.467 7.827 1.00 97.50 180 LEU A CA 1
ATOM 1334 C C . LEU A 1 180 ? -1.820 5.137 9.312 1.00 97.50 180 LEU A C 1
ATOM 1336 O O . LEU A 1 180 ? -1.343 4.068 9.692 1.00 97.50 180 LEU A O 1
ATOM 1340 N N . GLN A 1 181 ? -2.299 6.052 10.151 1.00 96.88 181 GLN A N 1
ATOM 1341 C CA . GLN A 1 181 ? -2.363 5.870 11.597 1.00 96.88 181 GLN A CA 1
ATOM 1342 C C . GLN A 1 181 ? -3.803 5.950 12.089 1.00 96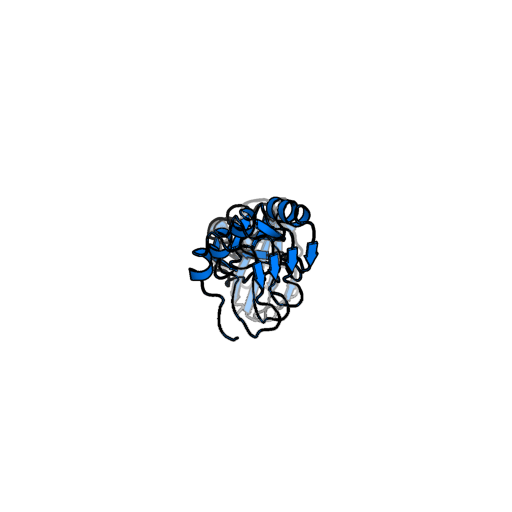.88 181 GLN A C 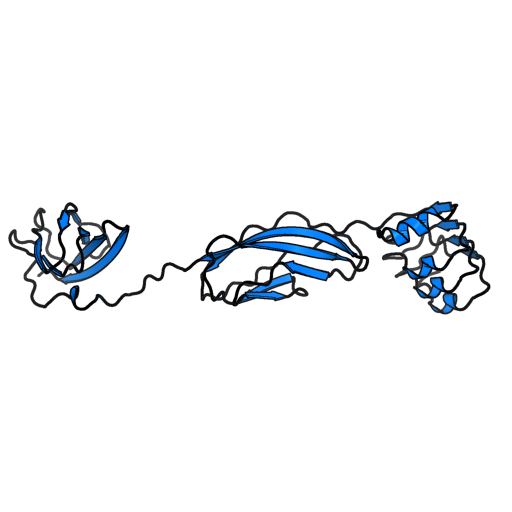1
ATOM 1344 O O . GLN A 1 181 ? -4.593 6.741 11.575 1.00 96.88 181 GLN A O 1
ATOM 1349 N N . PHE A 1 182 ? -4.122 5.121 13.077 1.00 97.62 182 PHE A N 1
ATOM 1350 C CA . PHE A 1 182 ? -5.394 5.115 13.797 1.00 97.62 182 PHE A CA 1
ATOM 1351 C C . PHE A 1 182 ? -5.202 4.455 15.160 1.00 97.62 182 PHE A C 1
ATOM 1353 O O . PHE A 1 182 ? -4.223 3.740 15.377 1.00 97.62 182 PHE A O 1
ATOM 1360 N N . ASN A 1 183 ? -6.133 4.675 16.077 1.00 95.62 183 ASN A N 1
ATOM 1361 C CA . ASN A 1 183 ? -6.099 4.076 17.403 1.00 95.62 183 ASN A CA 1
ATOM 1362 C C . ASN A 1 183 ? -7.106 2.930 17.518 1.00 95.62 183 ASN A C 1
ATOM 1364 O O . ASN A 1 183 ? -8.198 2.990 16.954 1.00 95.62 183 ASN A O 1
ATOM 1368 N N . ILE A 1 184 ? -6.750 1.900 18.286 1.00 96.19 184 ILE A N 1
ATOM 1369 C CA . ILE A 1 184 ? -7.673 0.848 18.717 1.00 96.19 184 ILE A CA 1
ATOM 1370 C C . ILE A 1 184 ? -7.780 0.889 20.238 1.00 96.19 184 ILE A C 1
ATOM 1372 O O . ILE A 1 184 ? -6.778 0.798 20.946 1.00 96.19 184 ILE A O 1
ATOM 1376 N N . GLU A 1 185 ? -9.004 0.978 20.739 1.00 93.62 185 GLU A N 1
ATOM 1377 C CA . GLU A 1 185 ? -9.334 0.858 22.155 1.00 93.62 185 GLU A CA 1
ATOM 1378 C C . GLU A 1 185 ? -10.204 -0.381 22.381 1.00 93.62 185 GLU A C 1
ATOM 1380 O O . GLU A 1 185 ? -11.167 -0.626 21.651 1.00 93.62 185 GLU A O 1
ATOM 1385 N N . VAL A 1 186 ? -9.883 -1.168 23.407 1.00 91.94 186 VAL A N 1
ATOM 1386 C CA . VAL A 1 186 ? -10.748 -2.247 23.884 1.00 91.94 186 VAL A CA 1
ATOM 1387 C C . VAL A 1 186 ? -11.333 -1.830 25.218 1.00 91.94 186 VAL A C 1
ATOM 1389 O O . VAL A 1 186 ? -10.601 -1.687 26.196 1.00 91.94 186 VAL A O 1
ATOM 1392 N N . TYR A 1 187 ? -12.652 -1.673 25.267 1.00 83.81 187 TYR A N 1
ATOM 1393 C CA . TYR A 1 187 ? -13.369 -1.299 26.481 1.00 83.81 187 TYR A CA 1
ATOM 1394 C C . TYR A 1 187 ? -14.054 -2.518 27.097 1.00 83.81 187 TYR A C 1
ATOM 1396 O O . TYR A 1 187 ? -14.444 -3.459 26.402 1.00 83.81 187 TYR A O 1
ATOM 1404 N N . SER A 1 188 ? -14.231 -2.515 28.418 1.00 80.50 188 SER A N 1
ATOM 1405 C CA . SER A 1 188 ? -15.144 -3.475 29.032 1.00 80.50 188 SER A CA 1
ATOM 1406 C C . SER A 1 188 ? -16.568 -3.037 28.704 1.00 80.50 188 SER A C 1
ATOM 1408 O O . SER A 1 188 ? -16.935 -1.925 29.098 1.00 80.50 188 SER A O 1
ATOM 1410 N N . PRO A 1 189 ? -17.393 -3.854 28.024 1.00 62.78 189 PRO A N 1
ATOM 1411 C CA . PRO A 1 189 ? -18.817 -3.577 28.009 1.00 62.78 189 PRO A CA 1
ATOM 1412 C C . PRO A 1 189 ? -19.271 -3.523 29.469 1.00 62.78 189 PRO A C 1
ATOM 1414 O O . PRO A 1 189 ? -18.824 -4.328 30.292 1.00 62.78 189 PRO A O 1
ATOM 1417 N N . VAL A 1 190 ? -20.099 -2.536 29.809 1.00 49.12 190 VAL A N 1
ATOM 1418 C CA . VAL A 1 190 ? -20.781 -2.518 31.102 1.00 49.12 190 VAL A CA 1
ATOM 1419 C C . VAL A 1 190 ? -21.653 -3.763 31.110 1.00 49.12 190 VAL A C 1
ATOM 1421 O O . VAL A 1 190 ? -22.724 -3.791 30.505 1.00 49.12 190 VAL A O 1
ATOM 1424 N N . ALA A 1 191 ? -21.151 -4.826 31.727 1.00 43.91 191 ALA A N 1
ATOM 1425 C CA . ALA A 1 191 ? -21.985 -5.940 32.089 1.00 43.91 191 ALA A CA 1
ATOM 1426 C C . ALA A 1 191 ? -22.953 -5.368 33.120 1.00 43.91 191 ALA A C 1
ATOM 1428 O O . ALA A 1 191 ? -22.569 -5.031 34.238 1.00 43.91 191 ALA A O 1
ATOM 1429 N N . ILE A 1 192 ? -24.219 -5.228 32.734 1.00 41.41 192 ILE A N 1
ATOM 1430 C CA . ILE A 1 192 ? -25.278 -5.414 33.713 1.00 41.41 192 ILE A CA 1
ATOM 1431 C C . ILE A 1 192 ? -25.178 -6.902 34.036 1.00 41.41 192 ILE A C 1
ATOM 1433 O O . ILE A 1 192 ? -25.848 -7.728 33.421 1.00 41.41 192 ILE A O 1
ATOM 1437 N N . GLU A 1 193 ? -24.227 -7.266 34.894 1.00 38.88 193 GLU A N 1
ATOM 1438 C CA . GLU A 1 193 ? -24.366 -8.507 35.618 1.00 38.88 193 GLU A CA 1
ATOM 1439 C C . GLU A 1 193 ? -25.706 -8.343 36.333 1.00 38.88 193 GLU A C 1
ATOM 1441 O O . GLU A 1 193 ? -25.915 -7.381 37.079 1.00 38.88 193 GLU A O 1
ATOM 1446 N N . ASP A 1 194 ? -26.648 -9.245 36.062 1.00 39.09 194 ASP A N 1
ATOM 1447 C CA . ASP A 1 194 ? -27.567 -9.668 37.109 1.00 39.09 194 ASP A CA 1
ATOM 1448 C C . ASP A 1 194 ? -26.658 -10.203 38.230 1.00 39.09 194 ASP A C 1
ATOM 1450 O O . ASP A 1 194 ? -26.472 -11.410 38.381 1.00 39.09 194 ASP A O 1
ATOM 1454 N N . GLU A 1 195 ? -26.004 -9.304 38.977 1.00 39.66 195 GLU A N 1
ATOM 1455 C CA . GLU A 1 195 ? -25.530 -9.616 40.307 1.00 39.66 195 GLU A CA 1
ATOM 1456 C C . GLU A 1 195 ? -26.804 -10.052 41.006 1.00 39.66 195 GLU A C 1
ATOM 1458 O O . GLU A 1 195 ? -27.694 -9.251 41.310 1.00 39.66 195 GLU A O 1
ATOM 1463 N N . THR A 1 196 ? -26.940 -11.367 41.165 1.00 43.97 196 THR A N 1
ATOM 1464 C CA . THR A 1 196 ? -27.941 -11.937 42.042 1.00 43.97 196 THR A CA 1
ATOM 1465 C C . THR A 1 196 ? -27.803 -11.180 43.343 1.00 43.97 196 THR A C 1
ATOM 1467 O O . THR A 1 196 ? -26.739 -11.240 43.961 1.00 43.97 196 THR A O 1
ATOM 1470 N N . VAL A 1 197 ? -28.847 -10.412 43.669 1.00 42.41 197 VAL A N 1
ATOM 1471 C CA . VAL A 1 197 ? -28.929 -9.549 44.844 1.00 42.41 197 VAL A CA 1
ATOM 1472 C C . VAL A 1 197 ? -28.213 -10.261 45.993 1.00 42.41 197 VAL A C 1
ATOM 1474 O O . VAL A 1 197 ? -28.661 -11.355 46.354 1.00 42.41 197 VAL A O 1
ATOM 1477 N N . PRO A 1 198 ? -27.092 -9.722 46.518 1.00 45.06 198 PRO A N 1
ATOM 1478 C CA . PRO A 1 198 ? -26.376 -10.378 47.604 1.00 45.06 198 PRO A CA 1
ATOM 1479 C C . PRO A 1 198 ? -27.376 -10.694 48.716 1.00 45.06 198 PRO A C 1
ATOM 1481 O O . PRO A 1 198 ? -28.277 -9.890 48.946 1.00 45.06 198 PRO A O 1
ATOM 1484 N N . GLU A 1 199 ? -27.262 -11.837 49.399 1.00 46.62 199 GLU A N 1
ATOM 1485 C CA . GLU A 1 199 ? -28.250 -12.244 50.419 1.00 46.62 199 GLU A CA 1
ATOM 1486 C C . GLU A 1 199 ? -28.539 -11.138 51.455 1.00 46.62 199 GLU A C 1
ATOM 1488 O O . GLU A 1 199 ? -29.659 -11.039 51.941 1.00 46.62 199 GLU A O 1
ATOM 1493 N N . SER A 1 200 ? -27.581 -10.244 51.723 1.00 43.31 200 SER A N 1
ATOM 1494 C CA . SER A 1 200 ? -27.752 -9.063 52.585 1.00 43.31 200 SER A CA 1
ATOM 1495 C C . SER A 1 200 ? -28.769 -8.030 52.069 1.00 43.31 200 SER A C 1
ATOM 1497 O O . SER A 1 200 ? -29.3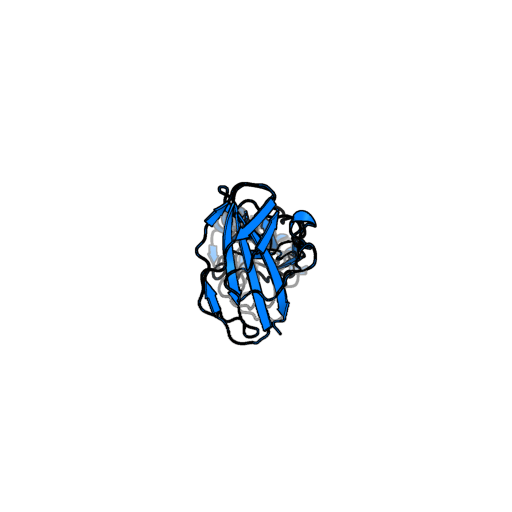58 -7.285 52.846 1.00 43.31 200 SER A O 1
ATOM 1499 N N . PHE A 1 201 ? -28.989 -7.966 50.757 1.00 39.47 201 PHE A N 1
ATOM 1500 C CA . PHE A 1 201 ? -29.991 -7.124 50.099 1.00 39.47 201 PHE A CA 1
ATOM 1501 C C . PHE A 1 201 ? -31.251 -7.907 49.700 1.00 39.47 201 PHE A C 1
ATOM 1503 O O . PHE A 1 201 ? -32.214 -7.313 49.200 1.00 39.47 201 PHE A O 1
ATOM 1510 N N . ALA A 1 202 ? -31.263 -9.230 49.895 1.00 45.12 202 ALA A N 1
ATOM 1511 C CA . ALA A 1 202 ? -32.444 -10.043 49.669 1.00 45.12 202 ALA A CA 1
ATOM 1512 C C . ALA A 1 202 ? -33.511 -9.680 50.710 1.00 45.12 202 ALA A C 1
ATOM 1514 O O . ALA A 1 202 ? -33.261 -9.599 51.912 1.00 45.12 202 ALA A O 1
ATOM 1515 N N . VAL A 1 203 ? -34.732 -9.430 50.239 1.00 47.84 203 VAL A N 1
ATOM 1516 C CA . VAL A 1 203 ? -35.846 -9.053 51.111 1.00 47.84 203 VAL A CA 1
ATOM 1517 C C . VAL A 1 203 ? -36.187 -10.237 52.013 1.00 47.84 203 VAL A C 1
ATOM 1519 O O . VAL A 1 203 ? -36.742 -11.240 51.558 1.00 47.84 203 VAL A O 1
ATOM 1522 N N . HIS A 1 204 ? -35.896 -10.111 53.308 1.00 47.72 204 HIS A N 1
ATOM 1523 C CA . HIS A 1 204 ? -36.401 -11.039 54.311 1.00 47.72 204 HIS A CA 1
ATOM 1524 C C . HIS A 1 204 ? -37.929 -10.923 54.365 1.00 47.72 204 HIS A C 1
ATOM 1526 O O . HIS A 1 204 ? -38.487 -9.836 54.511 1.00 47.72 204 HIS A O 1
ATOM 1532 N N . GLY A 1 205 ? -38.603 -12.053 54.147 1.00 40.81 205 GLY A N 1
ATOM 1533 C CA . GLY A 1 205 ? -40.038 -12.119 53.894 1.00 40.81 205 GLY A CA 1
ATOM 1534 C C . GLY A 1 205 ? -40.929 -11.427 54.932 1.00 40.81 205 GLY A C 1
ATOM 1535 O O . GLY A 1 205 ? -40.613 -11.355 56.117 1.00 40.81 205 GLY A O 1
ATOM 1536 N N . ASN A 1 206 ? -42.107 -11.042 54.426 1.00 40.75 206 ASN A N 1
ATOM 1537 C CA . ASN A 1 206 ? -43.256 -10.370 55.051 1.00 40.75 206 ASN A CA 1
ATOM 1538 C C . ASN A 1 206 ? -43.239 -8.843 54.981 1.00 40.75 206 ASN A C 1
ATOM 1540 O O . ASN A 1 206 ? -42.977 -8.170 55.974 1.00 40.75 206 ASN A O 1
ATOM 1544 N N . TYR A 1 207 ? -43.677 -8.303 53.838 1.00 48.59 207 TYR A N 1
ATOM 1545 C CA . TYR A 1 207 ? -44.092 -6.907 53.774 1.00 48.59 207 TYR A CA 1
ATOM 1546 C C . TYR A 1 207 ? -45.608 -6.725 53.619 1.00 48.59 207 TYR A C 1
ATOM 1548 O O . TYR A 1 207 ? -46.169 -7.102 52.586 1.00 48.59 207 TYR A O 1
ATOM 1556 N N . PRO A 1 208 ? -46.292 -6.131 54.616 1.00 45.81 208 PRO A N 1
ATOM 1557 C CA . PRO A 1 208 ? -47.654 -5.647 54.451 1.00 45.81 208 PRO A CA 1
ATOM 1558 C C . PRO A 1 208 ? -47.692 -4.426 53.513 1.00 45.81 208 PRO A C 1
ATOM 1560 O O . PRO A 1 208 ? -46.728 -3.676 53.402 1.00 45.81 208 PRO A O 1
ATOM 1563 N N . ASN A 1 209 ? -48.832 -4.270 52.833 1.00 46.53 209 ASN A N 1
ATOM 1564 C CA . ASN A 1 209 ? -49.220 -3.198 51.903 1.00 46.53 209 ASN A CA 1
ATOM 1565 C C . ASN A 1 209 ? -48.460 -1.850 52.084 1.00 46.53 209 ASN A C 1
ATOM 1567 O O . ASN A 1 209 ? -48.646 -1.212 53.124 1.00 46.53 209 ASN A O 1
ATOM 1571 N N . PRO A 1 210 ? -47.702 -1.368 51.070 1.00 49.59 210 PRO A N 1
ATOM 1572 C CA . PRO A 1 210 ? -46.771 -0.255 51.231 1.00 49.59 210 PRO A CA 1
ATOM 1573 C C . PRO A 1 210 ? -47.358 1.153 51.307 1.00 49.59 210 PRO A C 1
ATOM 1575 O O . PRO A 1 210 ? -46.610 2.085 51.576 1.00 49.59 210 PRO A O 1
ATOM 1578 N N . PHE A 1 211 ? -48.657 1.372 51.118 1.00 52.34 211 PHE A N 1
ATOM 1579 C CA . PHE A 1 211 ? -49.182 2.748 51.022 1.00 52.34 211 PHE A CA 1
ATOM 1580 C C . PHE A 1 211 ? -50.167 3.112 52.133 1.00 52.34 211 PHE A C 1
ATOM 1582 O O . PHE A 1 211 ? -51.001 4.003 51.981 1.00 52.34 211 PHE A O 1
ATOM 1589 N N . ARG A 1 212 ? -50.028 2.465 53.297 1.00 51.12 212 ARG A N 1
ATOM 1590 C CA . ARG A 1 212 ? -50.439 3.065 54.575 1.00 51.12 212 ARG A CA 1
ATOM 1591 C C . ARG A 1 212 ? -49.291 3.934 55.100 1.00 51.12 212 ARG A C 1
ATOM 1593 O O . ARG A 1 212 ? -48.134 3.621 54.849 1.00 51.12 212 ARG A O 1
ATOM 1600 N N . GLN A 1 213 ? -49.599 4.971 55.884 1.00 49.62 213 GLN A N 1
ATOM 1601 C CA . GLN A 1 213 ? -48.618 5.880 56.521 1.00 49.62 213 GLN A CA 1
ATOM 1602 C C . GLN A 1 213 ? -47.572 5.179 57.424 1.00 49.62 213 GLN A C 1
ATOM 1604 O O . GLN A 1 213 ? -46.744 5.836 58.032 1.00 49.62 213 GLN A O 1
ATOM 1609 N N . SER A 1 214 ? -47.610 3.852 57.546 1.00 49.62 214 SER A N 1
ATOM 1610 C CA . SER A 1 214 ? -46.773 3.045 58.434 1.00 49.62 214 SER A CA 1
ATOM 1611 C C . SER A 1 214 ? -45.896 2.029 57.698 1.00 49.62 214 SER A C 1
ATOM 1613 O O . SER A 1 214 ? -45.385 1.099 58.325 1.00 49.62 214 SER A O 1
ATOM 1615 N N . THR A 1 215 ? -45.771 2.132 56.377 1.00 56.09 215 THR A N 1
ATOM 1616 C CA . THR A 1 215 ? -44.918 1.222 55.614 1.00 56.09 215 THR A CA 1
ATOM 1617 C C . THR A 1 215 ? -43.465 1.519 55.869 1.00 56.09 215 THR A C 1
ATOM 1619 O O . THR A 1 215 ? -43.008 2.650 55.737 1.00 56.09 215 THR A O 1
ATOM 1622 N N . ARG A 1 216 ? -42.739 0.457 56.182 1.00 57.62 216 ARG A N 1
ATOM 1623 C CA . ARG A 1 216 ? -41.302 0.484 56.406 1.00 57.62 216 ARG A CA 1
ATOM 1624 C C . ARG A 1 216 ? -40.651 -0.225 55.227 1.00 57.62 216 ARG A C 1
ATOM 1626 O O . ARG A 1 216 ? -41.250 -1.143 54.694 1.00 57.62 216 ARG A O 1
ATOM 1633 N N . ILE A 1 217 ? -39.460 0.167 54.809 1.00 64.00 217 ILE A N 1
ATOM 1634 C CA . ILE A 1 217 ? -38.607 -0.675 53.957 1.00 64.00 217 ILE A CA 1
ATOM 1635 C C . ILE A 1 217 ? -37.433 -1.119 54.828 1.00 64.00 217 ILE A C 1
ATOM 1637 O O . ILE A 1 217 ? -36.904 -0.311 55.597 1.00 64.00 217 ILE A O 1
ATOM 1641 N N . VAL A 1 218 ? -37.086 -2.403 54.744 1.00 62.16 218 VAL A N 1
ATOM 1642 C CA . VAL A 1 218 ? -36.002 -3.033 55.498 1.00 62.16 218 VAL A CA 1
ATOM 1643 C C . VAL A 1 218 ? -34.985 -3.568 54.507 1.00 62.16 218 VAL A C 1
ATOM 1645 O O . VAL A 1 218 ? -35.354 -4.272 53.567 1.00 62.16 218 VAL A O 1
ATOM 1648 N N . PHE A 1 219 ? -33.726 -3.203 54.708 1.00 68.00 219 PHE A N 1
ATOM 1649 C CA . PHE A 1 219 ? -32.592 -3.614 53.884 1.00 68.00 219 PHE A CA 1
ATOM 1650 C C . PHE A 1 219 ? -31.295 -3.443 54.681 1.00 68.00 219 PHE A C 1
ATOM 1652 O O . PHE A 1 219 ? -31.227 -2.603 55.580 1.00 68.00 219 PHE A O 1
ATOM 1659 N N . ASP A 1 220 ? -30.268 -4.227 54.364 1.00 61.88 220 ASP A N 1
ATOM 1660 C CA . ASP A 1 220 ? -28.937 -4.075 54.952 1.00 61.88 220 ASP A CA 1
ATOM 1661 C C . ASP A 1 220 ? -28.028 -3.269 54.018 1.00 61.88 220 ASP A C 1
ATOM 1663 O O . ASP A 1 220 ? -28.057 -3.441 52.798 1.00 61.88 220 ASP A O 1
ATOM 1667 N N . LEU A 1 221 ? -27.226 -2.369 54.587 1.00 68.00 221 LEU A N 1
ATOM 1668 C CA . LEU A 1 221 ? -26.241 -1.584 53.850 1.00 68.00 221 LEU A CA 1
ATOM 1669 C C . LEU A 1 221 ? -24.830 -2.062 54.215 1.00 68.00 221 LEU A C 1
ATOM 1671 O O . LEU A 1 221 ? -24.399 -1.846 55.344 1.00 68.00 221 LEU A O 1
ATOM 1675 N N . PRO A 1 222 ? -24.039 -2.612 53.281 1.00 62.38 222 PRO A N 1
ATOM 1676 C CA . PRO A 1 222 ? -22.673 -3.053 53.578 1.00 62.38 222 PRO A CA 1
ATOM 1677 C C . PRO A 1 222 ? -21.721 -1.910 53.986 1.00 62.38 222 PRO A C 1
ATOM 1679 O O . PRO A 1 222 ? -20.644 -2.146 54.524 1.00 62.38 222 PRO A O 1
ATOM 1682 N N . TRP A 1 223 ? -22.099 -0.666 53.692 1.00 69.62 223 TRP A N 1
ATOM 1683 C CA . TRP A 1 223 ? -21.253 0.519 53.673 1.00 69.62 223 TRP A CA 1
ATOM 1684 C C . TRP A 1 223 ? -22.128 1.780 53.715 1.00 69.62 223 TRP A C 1
ATOM 1686 O O . TRP A 1 223 ? -23.290 1.720 53.304 1.00 69.62 223 TRP A O 1
ATOM 1696 N N . PRO A 1 224 ? -21.615 2.918 54.224 1.00 75.69 224 PRO A N 1
ATOM 1697 C CA . PRO A 1 224 ? -22.340 4.182 54.176 1.00 75.69 224 PRO A CA 1
ATOM 1698 C C . PRO A 1 224 ? -22.610 4.587 52.725 1.00 75.69 224 PRO A C 1
ATOM 1700 O O . PRO A 1 224 ? -21.689 4.596 51.908 1.00 75.69 224 PRO A O 1
ATOM 1703 N N . ALA A 1 225 ? -23.855 4.926 52.402 1.00 77.56 225 ALA A N 1
ATOM 1704 C CA . ALA A 1 225 ? -24.262 5.237 51.039 1.00 77.56 225 ALA A CA 1
ATOM 1705 C C . ALA A 1 225 ? -25.398 6.262 51.004 1.00 77.56 225 ALA A C 1
ATOM 1707 O O . ALA A 1 225 ? -26.251 6.311 51.892 1.00 77.56 225 ALA A O 1
ATOM 1708 N N . ARG A 1 226 ? -25.439 7.040 49.923 1.00 80.56 226 ARG A N 1
ATOM 1709 C CA . ARG A 1 226 ? -26.585 7.868 49.569 1.00 80.56 226 ARG A CA 1
ATOM 1710 C C . ARG A 1 226 ? -27.641 6.993 48.918 1.00 80.56 226 ARG A C 1
ATOM 1712 O O . ARG A 1 226 ? -27.434 6.487 47.815 1.00 80.56 226 ARG A O 1
ATOM 1719 N N . VAL A 1 227 ? -28.764 6.808 49.600 1.00 76.44 227 VAL A N 1
ATOM 1720 C CA . VAL A 1 227 ? -29.837 5.912 49.176 1.00 76.44 227 VAL A CA 1
ATOM 1721 C C . VAL A 1 227 ? -30.971 6.706 48.547 1.00 76.44 227 VAL A C 1
ATOM 1723 O O . VAL A 1 227 ? -31.487 7.651 49.133 1.00 76.44 227 VAL A O 1
ATOM 1726 N N . THR A 1 228 ? -31.382 6.301 47.350 1.00 75.06 228 THR A N 1
ATOM 1727 C CA . THR A 1 228 ? -32.573 6.802 46.661 1.00 75.06 228 THR A CA 1
ATOM 1728 C C . THR A 1 228 ? -33.538 5.648 46.453 1.00 75.06 228 THR A C 1
ATOM 1730 O O . THR A 1 228 ? -33.137 4.585 45.986 1.00 75.06 228 THR A O 1
ATOM 1733 N N . VAL A 1 229 ? -34.812 5.857 46.771 1.00 73.81 229 VAL A N 1
ATOM 1734 C CA . VAL A 1 229 ? -35.867 4.878 46.501 1.00 73.81 229 VAL A CA 1
ATOM 1735 C C . VAL A 1 229 ? -36.865 5.494 45.533 1.00 73.81 229 VAL A C 1
ATOM 1737 O O . VAL A 1 229 ? -37.474 6.533 45.804 1.00 73.81 229 VAL A O 1
ATOM 1740 N N . GLU A 1 230 ? -37.046 4.837 44.398 1.00 73.00 230 GLU A N 1
ATOM 1741 C CA . GLU A 1 230 ? -38.051 5.200 43.408 1.00 73.00 230 GLU A CA 1
ATOM 1742 C C . GLU A 1 230 ? -39.168 4.169 43.411 1.00 73.00 230 GLU A C 1
ATOM 1744 O O . GLU A 1 230 ? -38.896 2.974 43.412 1.00 73.00 230 GLU A O 1
ATOM 1749 N N . VAL A 1 231 ? -40.424 4.615 43.376 1.00 71.31 231 VAL A N 1
ATOM 1750 C CA . VAL A 1 231 ? -41.566 3.728 43.126 1.00 71.31 231 VAL A CA 1
ATOM 1751 C C . VAL A 1 231 ? -42.041 3.959 41.704 1.00 71.31 231 VAL A C 1
ATOM 1753 O O . VAL A 1 231 ? -42.256 5.100 41.286 1.00 71.31 231 VAL A O 1
ATOM 1756 N N . ILE A 1 232 ? -42.220 2.871 40.971 1.00 72.12 232 ILE A N 1
ATOM 1757 C CA . ILE A 1 232 ? -42.522 2.841 39.549 1.00 72.12 232 ILE A CA 1
ATOM 1758 C C . ILE A 1 232 ? -43.771 1.974 39.345 1.00 72.12 232 ILE A C 1
ATOM 1760 O O . ILE A 1 232 ? -43.954 0.967 40.028 1.00 72.12 232 ILE A O 1
ATOM 1764 N N . ASP A 1 233 ? -44.665 2.360 38.441 1.00 68.50 233 ASP A N 1
ATOM 1765 C CA . ASP A 1 233 ? -45.762 1.482 38.025 1.00 68.50 233 ASP A CA 1
ATOM 1766 C C . ASP A 1 233 ? -45.286 0.385 37.052 1.00 68.50 233 ASP A C 1
ATOM 1768 O O . ASP A 1 233 ? -44.144 0.367 36.592 1.00 68.50 233 ASP A O 1
ATOM 1772 N N . VAL A 1 234 ? -46.182 -0.543 36.705 1.00 65.75 234 VAL A N 1
ATOM 1773 C CA . VAL A 1 234 ? -45.897 -1.616 35.730 1.00 65.75 234 VAL A CA 1
ATOM 1774 C C . VAL A 1 234 ? -45.563 -1.120 34.320 1.00 65.75 234 VAL A C 1
ATOM 1776 O O . VAL A 1 234 ? -45.096 -1.905 33.501 1.00 65.75 234 VAL A O 1
ATOM 1779 N N . THR A 1 235 ? -45.803 0.157 34.016 1.00 65.75 235 THR A N 1
ATOM 1780 C CA . THR A 1 235 ? -45.468 0.770 32.724 1.00 65.75 235 THR A CA 1
ATOM 1781 C C . THR A 1 235 ? -44.087 1.424 32.725 1.00 65.75 235 THR A C 1
ATOM 1783 O O . THR A 1 235 ? -43.659 1.950 31.701 1.00 65.75 235 THR A O 1
ATOM 1786 N N . GLY A 1 236 ? -43.368 1.388 33.853 1.00 65.44 236 GLY A N 1
ATOM 1787 C CA . GLY A 1 236 ? -42.059 2.024 33.990 1.00 65.44 236 GLY A CA 1
ATOM 1788 C C . GLY A 1 236 ? -42.132 3.506 34.372 1.00 65.44 236 GLY A C 1
ATOM 1789 O O . GLY A 1 236 ? -41.100 4.177 34.418 1.00 65.44 236 GLY A O 1
ATOM 1790 N N . ARG A 1 237 ? -43.322 4.046 34.677 1.00 67.75 237 ARG A N 1
ATOM 1791 C CA . ARG A 1 237 ? -43.482 5.449 35.071 1.00 67.75 237 ARG A CA 1
ATOM 1792 C C . ARG A 1 237 ? -43.265 5.613 36.571 1.00 67.75 237 ARG A C 1
ATOM 1794 O O . ARG A 1 237 ? -43.893 4.939 37.382 1.00 67.75 237 ARG A O 1
ATOM 1801 N N . ARG A 1 238 ? -42.412 6.567 36.950 1.00 72.25 238 ARG A N 1
ATOM 1802 C CA . ARG A 1 238 ? -42.190 6.945 38.352 1.00 72.25 238 ARG A CA 1
ATOM 1803 C C . ARG A 1 238 ? -43.465 7.550 38.947 1.00 72.25 238 ARG A C 1
ATOM 1805 O O . ARG A 1 238 ? -43.956 8.569 38.462 1.00 72.25 238 ARG A O 1
ATOM 1812 N N . VAL A 1 239 ? -43.980 6.919 39.999 1.00 70.56 239 VAL A N 1
ATOM 1813 C CA . VAL A 1 239 ? -45.232 7.293 40.682 1.00 70.56 239 VAL A CA 1
ATOM 1814 C C . VAL A 1 239 ? -45.007 7.886 42.067 1.00 70.56 239 VAL A C 1
ATOM 1816 O O . VAL A 1 239 ? -45.836 8.665 42.529 1.00 70.56 239 VAL A O 1
ATOM 1819 N N . LEU A 1 240 ? -43.883 7.568 42.717 1.00 67.44 240 LEU A N 1
ATOM 1820 C CA . LEU A 1 240 ? -43.494 8.201 43.971 1.00 67.44 240 LEU A CA 1
ATOM 1821 C C . LEU A 1 240 ? -41.984 8.435 44.023 1.00 67.44 240 LEU A C 1
ATOM 1823 O O . LEU A 1 240 ? -41.179 7.616 43.580 1.00 67.44 240 LEU A O 1
ATOM 1827 N N . ALA A 1 241 ? -41.626 9.597 44.558 1.00 61.09 241 ALA A N 1
ATOM 1828 C CA . ALA A 1 241 ? -40.269 10.079 44.714 1.00 61.09 241 ALA A CA 1
ATOM 1829 C C . ALA A 1 241 ? -39.941 10.170 46.204 1.00 61.09 241 ALA A C 1
ATOM 1831 O O . ALA A 1 241 ? -40.442 11.077 46.866 1.00 61.09 241 ALA A O 1
ATOM 1832 N N . ILE A 1 242 ? -39.093 9.279 46.719 1.00 67.69 242 ILE A N 1
ATOM 1833 C CA . ILE A 1 242 ? -38.503 9.495 48.042 1.00 67.69 242 ILE A CA 1
ATOM 1834 C C . ILE A 1 242 ? -37.245 10.347 47.852 1.00 67.69 242 ILE A C 1
ATOM 1836 O O . ILE A 1 242 ? -36.439 10.032 46.970 1.00 67.69 242 ILE A O 1
ATOM 1840 N N . PRO A 1 243 ? -37.073 11.443 48.611 1.00 69.44 243 PRO A N 1
ATOM 1841 C CA . PRO A 1 243 ? -35.839 12.212 48.564 1.00 69.44 243 PRO A CA 1
ATOM 1842 C C . PRO A 1 243 ? -34.638 11.321 48.929 1.00 69.44 243 PRO A C 1
ATOM 1844 O O . PRO A 1 243 ? -34.761 10.492 49.830 1.00 69.44 243 PRO A O 1
ATOM 1847 N N . PRO A 1 244 ? -33.488 11.482 48.252 1.00 76.19 244 PRO A N 1
ATOM 1848 C CA . PRO A 1 244 ? -32.279 10.752 48.601 1.00 76.19 244 PRO A CA 1
ATOM 1849 C C . PRO A 1 244 ? -31.833 11.066 50.031 1.00 76.19 244 PRO A C 1
ATOM 1851 O O . PRO A 1 244 ? -31.793 12.239 50.408 1.00 76.19 244 PRO A O 1
ATOM 1854 N N . GLU A 1 245 ? -31.434 10.044 50.780 1.00 79.94 245 GLU A N 1
ATOM 1855 C CA . GLU A 1 245 ? -30.976 10.163 52.165 1.00 79.94 245 GLU A CA 1
ATOM 1856 C C . GLU A 1 245 ? -29.613 9.486 52.340 1.00 79.94 245 GLU A C 1
ATOM 1858 O O . GLU A 1 245 ? -29.371 8.404 51.806 1.00 79.94 245 GLU A O 1
ATOM 1863 N N . ASP A 1 246 ? -28.706 10.133 53.071 1.00 80.88 246 ASP A N 1
ATOM 1864 C CA . ASP A 1 246 ? -27.393 9.573 53.386 1.00 80.88 246 ASP A CA 1
ATOM 1865 C C . ASP A 1 246 ? -27.516 8.649 54.602 1.00 80.88 246 ASP A C 1
ATOM 1867 O O . ASP A 1 246 ? -27.809 9.089 55.715 1.00 80.88 246 ASP A O 1
ATOM 1871 N N . LEU A 1 247 ? -27.302 7.351 54.389 1.00 78.44 247 LEU A N 1
ATOM 1872 C CA . LEU A 1 247 ? -27.485 6.320 55.404 1.00 78.44 247 LEU A CA 1
ATOM 1873 C C . LEU A 1 247 ? -26.149 5.656 55.744 1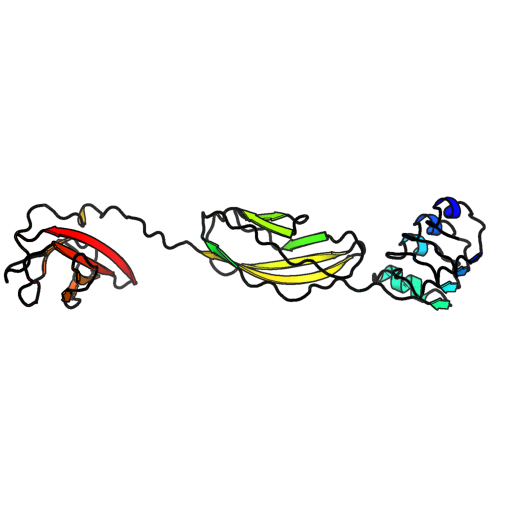.00 78.44 247 LEU A C 1
ATOM 1875 O O . LEU A 1 247 ? -25.365 5.299 54.867 1.00 78.44 247 LEU A O 1
ATOM 1879 N N . ALA A 1 248 ? -25.890 5.466 57.039 1.00 79.94 248 ALA A N 1
ATOM 1880 C CA . ALA A 1 248 ? -24.736 4.699 57.512 1.00 79.94 248 ALA A CA 1
ATOM 1881 C C . ALA A 1 248 ? -24.862 3.208 57.148 1.00 79.94 248 ALA A C 1
ATOM 1883 O O . ALA A 1 248 ? -25.968 2.722 56.922 1.00 79.94 248 ALA A O 1
ATOM 1884 N N . ALA A 1 249 ? -23.754 2.465 57.188 1.00 72.38 249 ALA A N 1
ATOM 1885 C CA . ALA A 1 249 ? -23.769 1.008 57.049 1.00 72.38 249 ALA A CA 1
ATOM 1886 C C . ALA A 1 249 ? -24.665 0.315 58.104 1.00 72.38 249 ALA A C 1
ATOM 1888 O O . ALA A 1 249 ? -25.059 0.909 59.118 1.00 72.38 249 ALA A O 1
ATOM 1889 N N . GLY A 1 250 ? -24.958 -0.957 57.863 1.00 65.69 250 GLY A N 1
ATOM 1890 C CA . GLY A 1 250 ? -25.762 -1.840 58.690 1.00 65.69 250 GLY A CA 1
ATOM 1891 C C . GLY A 1 250 ? -27.257 -1.781 58.395 1.00 65.69 250 GLY A C 1
ATOM 1892 O O . GLY A 1 250 ? -27.744 -0.970 57.602 1.00 65.69 250 GLY A O 1
ATOM 1893 N N . TRP A 1 251 ? -27.984 -2.629 59.115 1.00 64.50 251 TRP A N 1
ATOM 1894 C CA . TRP A 1 251 ? -29.415 -2.839 58.963 1.00 64.50 251 TRP A CA 1
ATOM 1895 C C . TRP A 1 251 ? -30.221 -1.549 59.075 1.00 64.50 251 TRP A C 1
ATOM 1897 O O . TRP A 1 251 ? -30.091 -0.784 60.037 1.00 64.50 251 TRP A O 1
ATOM 1907 N N . LYS A 1 252 ? -31.086 -1.331 58.084 1.00 68.00 252 LYS A N 1
ATOM 1908 C CA . LYS A 1 252 ? -32.094 -0.277 58.065 1.00 68.00 252 LYS A CA 1
ATOM 1909 C C . LYS A 1 252 ? -33.461 -0.913 58.135 1.00 68.00 252 LYS A C 1
ATOM 1911 O O . LYS A 1 252 ? -33.781 -1.829 57.391 1.00 68.00 252 LYS A O 1
ATOM 1916 N N . GLN A 1 253 ? -34.257 -0.400 59.050 1.00 55.69 253 GLN A N 1
ATOM 1917 C CA . GLN A 1 253 ? -35.653 -0.715 59.244 1.00 55.69 253 GLN A CA 1
ATOM 1918 C C . GLN A 1 253 ? -36.270 0.657 59.474 1.00 55.69 253 GLN A C 1
ATOM 1920 O O . GLN A 1 253 ? -35.887 1.300 60.443 1.00 55.69 253 GLN A O 1
ATOM 1925 N N . ASP A 1 254 ? -37.120 1.127 58.553 1.00 58.28 254 ASP A N 1
ATOM 1926 C CA . ASP A 1 254 ? -37.956 2.343 58.685 1.00 58.28 254 ASP A CA 1
ATOM 1927 C C . ASP A 1 254 ? -37.627 3.532 57.758 1.00 58.28 254 ASP A C 1
ATOM 1929 O O . ASP A 1 254 ? -37.750 4.683 58.173 1.00 58.28 254 ASP A O 1
ATOM 1933 N N . ILE A 1 255 ? -37.322 3.307 56.469 1.00 59.75 255 ILE A N 1
ATOM 1934 C CA . ILE A 1 255 ? -37.534 4.401 55.497 1.00 59.75 255 ILE A CA 1
ATOM 1935 C C . ILE A 1 255 ? -39.039 4.618 55.336 1.00 59.75 255 ILE A C 1
ATOM 1937 O O . ILE A 1 255 ? -39.745 3.769 54.787 1.00 59.75 255 ILE A O 1
ATOM 1941 N N . GLU A 1 256 ? -39.518 5.762 55.815 1.00 58.22 256 GLU A N 1
ATOM 1942 C CA . GLU A 1 256 ? -40.902 6.189 55.660 1.00 58.22 256 GLU A CA 1
ATOM 1943 C C . GLU A 1 256 ? -41.146 6.663 54.220 1.00 58.22 256 GLU A C 1
ATOM 1945 O O . GLU A 1 256 ? -40.513 7.604 53.731 1.00 58.22 256 GLU A O 1
ATOM 1950 N N . LEU A 1 257 ? -42.094 6.022 53.530 1.00 58.00 257 LEU A N 1
ATOM 1951 C CA . LEU A 1 257 ? -42.543 6.473 52.215 1.00 58.00 257 LEU A CA 1
ATOM 1952 C C . LEU A 1 257 ? -43.301 7.801 52.364 1.00 58.00 257 LEU A C 1
ATOM 1954 O O . LEU A 1 257 ? -44.499 7.821 52.647 1.00 58.00 257 LEU A O 1
ATOM 1958 N N . ARG A 1 258 ? -42.620 8.931 52.161 1.00 55.19 258 ARG A N 1
ATOM 1959 C CA . ARG A 1 258 ? -43.263 10.254 52.172 1.00 55.19 258 ARG A CA 1
ATOM 1960 C C . ARG A 1 258 ? -43.990 10.487 50.847 1.00 55.19 258 ARG A C 1
ATOM 1962 O O . ARG A 1 258 ? -43.395 10.939 49.873 1.00 55.19 258 ARG A O 1
ATOM 1969 N N . GLY A 1 259 ? -45.280 10.155 50.804 1.00 55.69 259 GLY A N 1
ATOM 1970 C CA . GLY A 1 259 ? -46.111 10.256 49.605 1.00 55.69 259 GLY A CA 1
ATOM 1971 C C . GLY A 1 259 ? -47.609 10.248 49.888 1.00 55.69 259 GLY A C 1
ATOM 1972 O O . GLY A 1 259 ? -48.053 9.739 50.914 1.00 55.69 259 GLY A O 1
ATOM 1973 N N . GLY A 1 260 ? -48.400 10.807 48.968 1.00 57.09 260 GLY A N 1
ATOM 1974 C CA . GLY A 1 260 ? -49.853 10.617 48.976 1.00 57.09 260 GLY A CA 1
ATOM 1975 C C . GLY A 1 260 ? -50.230 9.148 48.713 1.00 57.09 260 GLY A C 1
ATOM 1976 O O . GLY A 1 260 ? -49.415 8.398 48.172 1.00 57.09 260 GLY A O 1
ATOM 1977 N N . PRO A 1 261 ? -51.446 8.711 49.084 1.00 60.25 261 PRO A N 1
ATOM 1978 C CA . PRO A 1 261 ? -51.890 7.336 48.858 1.00 60.25 261 PRO A CA 1
ATOM 1979 C C . PRO A 1 261 ? -51.893 6.995 47.360 1.00 60.25 261 PRO A C 1
ATOM 1981 O O . PRO A 1 261 ? -52.423 7.757 46.550 1.00 60.25 261 PRO A O 1
ATOM 1984 N N . LEU A 1 262 ? -51.319 5.844 46.993 1.00 62.34 262 LEU A N 1
ATOM 1985 C CA . LEU A 1 262 ? -51.396 5.312 45.629 1.00 62.34 262 LEU A CA 1
ATOM 1986 C C . LEU A 1 262 ? -52.674 4.467 45.435 1.00 62.34 262 LEU A C 1
ATOM 1988 O O . LEU A 1 262 ? -53.146 3.850 46.395 1.00 62.34 262 LEU A O 1
ATOM 1992 N N . PRO A 1 263 ? -53.235 4.410 44.210 1.00 62.34 263 PRO A N 1
ATOM 1993 C CA . PRO A 1 263 ? -54.299 3.469 43.857 1.00 62.34 263 PRO A CA 1
ATOM 1994 C C . PRO A 1 263 ? -53.887 2.004 44.082 1.00 62.34 263 PRO A C 1
ATOM 1996 O O . PRO A 1 263 ? -52.703 1.673 44.111 1.00 62.34 263 PRO A O 1
ATOM 1999 N N . SER A 1 264 ? -54.860 1.097 44.202 1.00 60.53 264 SER A N 1
ATOM 2000 C CA . SER A 1 264 ? -54.574 -0.342 44.223 1.00 60.53 264 SER A CA 1
ATOM 2001 C C . SER A 1 264 ? -53.997 -0.797 42.876 1.00 60.53 264 SER A C 1
ATOM 2003 O O . SER A 1 264 ? -54.504 -0.439 41.812 1.00 60.53 264 SER A O 1
ATOM 2005 N N . GLY A 1 265 ? -52.921 -1.587 42.905 1.00 61.12 265 GLY A N 1
ATOM 2006 C CA . GLY A 1 265 ? -52.213 -1.983 41.688 1.00 61.12 265 GLY A CA 1
ATOM 2007 C C . GLY A 1 265 ? -50.906 -2.734 41.933 1.00 61.12 265 GLY A C 1
ATOM 2008 O O . GLY A 1 265 ? -50.554 -3.084 43.058 1.00 61.12 265 GLY A O 1
ATOM 2009 N N . PHE A 1 266 ? -50.176 -3.004 40.856 1.00 57.34 266 PHE A N 1
ATOM 2010 C CA . PHE A 1 266 ? -48.818 -3.540 40.928 1.00 57.34 266 PHE A CA 1
ATOM 2011 C C . PHE A 1 266 ? -47.823 -2.400 40.791 1.00 57.34 266 PHE A C 1
ATOM 2013 O O . PHE A 1 266 ? -47.959 -1.558 39.903 1.00 57.34 266 PHE A O 1
ATOM 2020 N N . TYR A 1 267 ? -46.822 -2.404 41.661 1.00 65.19 267 TYR A N 1
ATOM 2021 C CA . TYR A 1 267 ? -45.781 -1.393 41.667 1.00 65.19 267 TYR A CA 1
ATOM 2022 C C . TYR A 1 267 ? -44.434 -2.063 41.899 1.00 65.19 267 TYR A C 1
ATOM 2024 O O . TYR A 1 267 ? -44.315 -3.067 42.605 1.00 65.19 267 TYR A O 1
ATOM 2032 N N . LEU A 1 268 ? -43.423 -1.493 41.272 1.00 62.81 268 LEU A N 1
ATOM 2033 C CA . LEU A 1 268 ? -42.027 -1.833 41.446 1.00 62.81 268 LEU A CA 1
ATOM 2034 C C . LEU A 1 268 ? -41.404 -0.745 42.310 1.00 62.81 268 LEU A C 1
ATOM 2036 O O . LEU A 1 268 ? -41.810 0.416 42.232 1.00 62.81 268 LEU A O 1
ATOM 2040 N N . TYR A 1 269 ? -40.410 -1.089 43.113 1.00 67.44 269 TYR A N 1
ATOM 2041 C CA . TYR A 1 269 ? -39.538 -0.072 43.684 1.00 67.44 269 TYR A CA 1
ATOM 2042 C C . TYR A 1 269 ? -38.096 -0.365 43.318 1.00 67.44 269 TYR A C 1
ATOM 2044 O O . TYR A 1 269 ? -37.700 -1.518 43.181 1.00 67.44 269 TYR A O 1
ATOM 2052 N N . ARG A 1 270 ? -37.323 0.699 43.136 1.00 69.31 270 ARG A N 1
ATOM 2053 C CA . ARG A 1 270 ? -35.908 0.647 42.813 1.00 69.31 270 ARG A CA 1
ATOM 2054 C C . ARG A 1 270 ? -35.141 1.350 43.913 1.00 69.31 270 ARG A C 1
ATOM 2056 O O . ARG A 1 270 ? -35.318 2.550 44.108 1.00 69.31 270 ARG A O 1
ATOM 2063 N N . LEU A 1 271 ? -34.316 0.600 44.633 1.00 71.12 271 LEU A N 1
ATOM 2064 C CA . LEU A 1 271 ? -33.387 1.149 45.612 1.00 71.12 271 LEU A CA 1
ATOM 2065 C C . LEU A 1 271 ? -32.035 1.331 44.928 1.00 71.12 271 LEU A C 1
ATOM 2067 O O . LEU A 1 271 ? -31.500 0.396 44.333 1.00 71.12 271 LEU A O 1
ATOM 2071 N N . MET A 1 272 ? -31.514 2.549 44.974 1.00 69.75 272 MET A N 1
ATOM 2072 C CA . MET A 1 272 ? -30.202 2.912 44.456 1.00 69.75 272 MET A CA 1
ATOM 2073 C C . MET A 1 272 ? -29.350 3.364 45.630 1.00 69.75 272 MET A C 1
ATOM 2075 O O . MET A 1 272 ? -29.723 4.320 46.304 1.00 69.75 272 MET A O 1
ATOM 2079 N N . ALA A 1 273 ? -28.234 2.692 45.877 1.00 70.12 273 ALA A N 1
ATOM 2080 C CA . ALA A 1 273 ? -27.274 3.107 46.889 1.00 70.12 273 ALA A CA 1
ATOM 2081 C C . ALA A 1 273 ? -25.979 3.521 46.190 1.00 70.12 273 ALA A C 1
ATOM 2083 O O . ALA A 1 273 ? -25.380 2.716 45.478 1.00 70.12 273 ALA A O 1
ATOM 2084 N N . THR A 1 274 ? -25.568 4.772 46.386 1.00 70.94 274 THR A N 1
ATOM 2085 C CA . THR A 1 274 ? -24.328 5.318 45.829 1.00 70.94 274 THR A CA 1
ATOM 2086 C C . THR A 1 274 ? -23.351 5.587 46.956 1.00 70.94 274 THR A C 1
ATOM 2088 O O . THR A 1 274 ? -23.649 6.334 47.888 1.00 70.94 274 THR A O 1
ATOM 2091 N N . SER A 1 275 ? -22.177 4.980 46.878 1.00 68.25 275 SER A N 1
ATOM 2092 C CA . SER A 1 275 ? -21.117 5.209 47.849 1.00 68.25 275 SER A CA 1
ATOM 2093 C C . SER A 1 275 ? -20.464 6.583 47.679 1.00 68.25 275 SER A C 1
ATOM 2095 O O . SER A 1 275 ? -20.493 7.149 46.581 1.00 68.25 275 SER A O 1
ATOM 2097 N N . PRO A 1 276 ? -19.803 7.106 48.727 1.00 59.03 276 PRO A N 1
ATOM 2098 C CA . PRO A 1 276 ? -19.002 8.326 48.634 1.00 59.03 276 PRO A CA 1
ATOM 2099 C C . PRO A 1 276 ? -17.886 8.251 47.579 1.00 59.03 276 PRO A C 1
ATOM 2101 O O . PRO A 1 276 ? -17.453 9.281 47.072 1.00 59.03 276 PRO A O 1
ATOM 2104 N N . GLU A 1 277 ? -17.439 7.040 47.238 1.00 58.12 277 GLU A N 1
ATOM 2105 C CA . GLU A 1 277 ? -16.357 6.761 46.286 1.00 58.12 277 GLU A CA 1
ATOM 2106 C C . GLU A 1 277 ? -16.862 6.527 44.848 1.00 58.12 277 GLU A C 1
ATOM 2108 O O . GLU A 1 277 ? -16.074 6.234 43.955 1.00 58.12 277 GLU A O 1
ATOM 2113 N N . GLY A 1 278 ? -18.170 6.678 44.598 1.00 53.69 278 GLY A N 1
ATOM 2114 C CA . GLY A 1 278 ? -18.760 6.652 43.253 1.00 53.69 278 GLY A CA 1
ATOM 2115 C C . GLY A 1 278 ? -19.245 5.285 42.762 1.00 53.69 278 GLY A C 1
ATOM 2116 O O . GLY A 1 278 ? -19.862 5.203 41.704 1.00 53.69 278 GLY A O 1
ATOM 2117 N N . HIS A 1 279 ? -19.052 4.217 43.531 1.00 53.31 279 HIS A N 1
ATOM 2118 C CA . HIS A 1 279 ? -19.672 2.922 43.245 1.00 53.31 279 HIS A CA 1
ATOM 2119 C C . HIS A 1 279 ? -21.183 2.965 43.529 1.00 53.31 279 HIS A C 1
ATOM 2121 O O . HIS A 1 279 ? -21.591 3.441 44.593 1.00 53.31 279 HIS A O 1
ATOM 2127 N N . SER A 1 280 ? -22.007 2.443 42.619 1.00 53.97 280 SER A N 1
ATOM 2128 C CA . SER A 1 280 ? -23.470 2.404 42.743 1.00 53.97 280 SER A CA 1
ATOM 2129 C C . SER A 1 280 ? -24.015 0.986 42.608 1.00 53.97 280 SER A C 1
ATOM 2131 O O . SER A 1 280 ? -23.612 0.268 41.699 1.00 53.97 280 SER A O 1
ATOM 2133 N N . THR A 1 281 ? -24.982 0.613 43.446 1.00 57.16 281 THR A N 1
ATOM 2134 C CA . THR A 1 281 ? -25.727 -0.651 43.324 1.00 57.16 281 THR A CA 1
ATOM 2135 C C . THR A 1 281 ? -27.231 -0.397 43.189 1.00 57.16 281 THR A C 1
ATOM 2137 O O . THR A 1 281 ? -27.752 0.614 43.679 1.00 57.16 281 THR A O 1
ATOM 2140 N N . HIS A 1 282 ? -27.930 -1.294 42.488 1.00 55.16 282 HIS A N 1
ATOM 2141 C CA . HIS A 1 282 ? -29.354 -1.188 42.175 1.00 55.16 282 HIS A CA 1
ATOM 2142 C C . HIS A 1 282 ? -30.099 -2.463 42.571 1.00 55.16 282 HIS A C 1
ATOM 2144 O O . HIS A 1 282 ? -29.712 -3.554 42.174 1.00 55.16 282 HIS A O 1
ATOM 2150 N N . VAL A 1 283 ? -31.235 -2.323 43.253 1.00 51.97 283 VAL A N 1
ATOM 2151 C CA . VAL A 1 283 ? -32.135 -3.445 43.566 1.00 51.97 283 VAL A CA 1
ATOM 2152 C C . VAL A 1 283 ? -33.541 -3.094 43.091 1.00 51.97 283 VAL A C 1
ATOM 2154 O O . VAL A 1 283 ? -34.029 -2.010 43.409 1.00 51.97 283 VAL A O 1
ATOM 2157 N N . SER A 1 284 ? -34.194 -3.984 42.332 1.00 50.16 284 SER A N 1
ATOM 2158 C CA . SER A 1 284 ? -35.556 -3.765 41.803 1.00 50.16 284 SER A CA 1
ATOM 2159 C C . SER A 1 284 ? -36.518 -4.910 42.161 1.00 50.16 284 SER A C 1
ATOM 2161 O O . SER A 1 284 ? -36.721 -5.811 41.347 1.00 50.16 284 SER A O 1
ATOM 2163 N N . PRO A 1 285 ? -37.122 -4.929 43.363 1.00 53.78 285 PRO A N 1
ATOM 2164 C CA . PRO A 1 285 ? -38.088 -5.961 43.733 1.00 53.78 285 PRO A CA 1
ATOM 2165 C C . PRO A 1 285 ? -39.479 -5.697 43.135 1.00 53.78 285 PRO A C 1
ATOM 2167 O O . PRO A 1 285 ? -39.915 -4.550 42.991 1.00 53.78 285 PRO A O 1
ATOM 2170 N N . ILE A 1 286 ? -40.209 -6.776 42.833 1.00 40.88 286 ILE A N 1
ATOM 2171 C CA . ILE A 1 286 ? -41.602 -6.724 42.365 1.00 40.88 286 ILE A CA 1
ATOM 2172 C C . ILE A 1 286 ? -42.557 -6.805 43.557 1.00 40.88 286 ILE A C 1
ATOM 2174 O O . ILE A 1 286 ? -42.437 -7.713 44.379 1.00 40.88 286 ILE A O 1
ATOM 2178 N N . MET A 1 287 ? -43.562 -5.921 43.621 1.00 48.94 287 MET A N 1
ATOM 2179 C CA . MET A 1 287 ? -44.570 -5.947 44.681 1.00 48.94 287 MET A CA 1
ATOM 2180 C C . MET A 1 287 ? -46.007 -5.887 44.155 1.00 48.94 287 MET A C 1
ATOM 2182 O O . MET A 1 287 ? -46.353 -5.143 43.237 1.00 48.94 287 MET A O 1
ATOM 2186 N N . ARG A 1 288 ? -46.884 -6.681 44.777 1.00 36.62 288 ARG A N 1
ATOM 2187 C CA . ARG A 1 288 ? -48.320 -6.720 44.482 1.00 36.62 288 ARG A CA 1
ATOM 2188 C C . ARG A 1 288 ? -49.100 -6.063 45.613 1.00 36.62 288 ARG A C 1
ATOM 2190 O O . ARG A 1 288 ? -49.069 -6.567 46.733 1.00 36.62 288 ARG A O 1
ATOM 2197 N N . ILE A 1 289 ? -49.850 -5.003 45.318 1.00 44.53 289 ILE A N 1
ATOM 2198 C CA . ILE A 1 289 ? -50.791 -4.410 46.274 1.00 44.53 289 ILE A CA 1
ATOM 2199 C C . ILE A 1 289 ? -52.151 -5.083 46.089 1.00 44.53 289 ILE A C 1
ATOM 2201 O O . ILE A 1 289 ? -52.617 -5.265 44.962 1.00 44.53 289 ILE A O 1
ATOM 2205 N N . ARG A 1 290 ? -52.762 -5.490 47.202 1.00 41.09 290 ARG A N 1
ATOM 2206 C CA . ARG A 1 290 ? -54.178 -5.862 47.268 1.00 41.09 290 ARG A CA 1
ATOM 2207 C C . ARG A 1 290 ? -54.957 -4.745 47.938 1.00 41.09 290 ARG A C 1
ATOM 2209 O O . ARG A 1 290 ? -54.457 -4.241 48.972 1.00 41.09 290 ARG A O 1
#

Radius of gyration: 37.68 Å; chains: 1; bounding box: 82×27×93 Å

Sequence (290 aa):
LTGTIPSELGNLAHLTQLHLSSNSLTGPVPPELGNLTQLQELRLQSNTLTGALPRSLMQLHSLRTLHFGGQQLCAPRDNEFQTWLRSIPEVDGPTCAGIQFAGTIADQSFPRAQQIAPLVLPEAAGGVEPINYTLTPTMLAGLSFDASARTISGTPTEVTAAPVPYTYTATDAYGSTDSLQFNIEVYSPVAIEDETVPESFAVHGNYPNPFRQSTRIVFDLPWPARVTVEVIDVTGRRVLAIPPEDLAAGWKQDIELRGGPLPSGFYLYRLMATSPEGHSTHVSPIMRIR

Secondary structure (DSSP, 8-state):
-EEPPPGGGGG-TT--EEE--SSEEEEPPPGGGGG-TT--EEE--SSEEEEEPPGGGGG-TT--EEE--SSEEEB--SHHHHHHHHHSSEEE-PBPPPPEE-S-PPPEEEETTSPEEEEEPPPEESS-SSPEEEEESPPPTTEEEETTTTEEEE---S--SSPEEEEEEEE-TTS-EEEEEEEEEEEPP---------GGGS--S----TTSTT---EEEESS-EEEEEEEEETTS-EEEEPPPEEE-SEEEE-----SPPPPSSEEEEEEEEE-TTS-EEEE--EEE--

pLDDT: mean 81.0, std 17.98, range [36.62, 98.38]

Foldseek 3Di:
DEEADDLCVLVPQQDAEDAPEQDAHEEADHLSVLSNLNHAYDHQYNYAYAFEHDPSVLSNPNYAEEENADYNYAYEPDPSSVVSQVVHNHYHYHHWDFWAFDDADEAEEAEAQDWDDKDADGDIDTAGPPKWKDKDDDDAPQWDADRVRNIITGHHHDFDPDWAKMWIWIAHPRGRIDIHIYTYGYHHDPPPPVPVQPVQAPDDDDFDAQFDQFGKDKGFFQAWWFKWKFKAAPVRHTDAGDPTDTDGGTIDIGPGRPDHGDDAHKIKMKIWTADPVGDIDIDIDTDHGD